Protein AF-A0A958K941-F1 (afdb_monomer)

Solvent-accessible surface area (backbone atoms only — not comparable to full-atom values): 14186 Å² total; per-residue (Å²): 108,70,71,56,53,54,48,51,63,32,59,79,35,72,75,64,37,33,66,67,60,53,42,73,74,41,101,50,57,65,70,57,51,52,54,48,52,54,52,36,38,76,70,52,26,36,45,82,46,64,43,94,91,40,79,88,47,56,28,34,24,64,27,76,61,21,50,57,49,44,49,54,50,47,35,58,48,51,55,49,50,49,62,74,44,65,88,49,52,74,68,55,52,50,50,50,51,56,51,48,25,68,73,70,74,45,91,70,80,59,38,81,67,59,84,84,59,80,66,45,79,42,72,51,80,53,69,67,55,41,52,54,46,49,54,52,40,52,52,43,29,48,76,69,73,42,55,92,70,63,68,97,74,77,70,54,88,91,35,55,29,37,38,33,27,49,90,90,36,84,43,32,38,39,25,30,40,76,56,93,61,30,48,30,46,62,45,79,37,57,47,90,42,56,47,65,68,67,51,48,53,53,53,49,51,54,53,49,57,58,47,42,77,76,49,89,73,88,83,67,51,79,46,75,42,86,83,48,82,82,66,83,74,79,79,78,77,77,81,79,130

pLDDT: mean 71.12, std 18.25, range [25.14, 96.06]

Sequence (241 aa):
LFQAQALHVISEKPDQITFSEIVEVLPYDPSQVSRVLKKLEKKGLILRRTRKNDRRSYFFSLSHRGQSTLLKHQTSAGELIGKALHNCSESEALEFVNLLEKIVGAELHPGEIVLEQSVKIRRMIEEEDRSIARGFFVEQMVRLQKHFSLPEKLFVRTNCCFVLLQSEKIKAVCEIEKDNKILKVKNLATSSGLNDHKLLELFIQHASQQAAEINSISNFEITLDPQSKGFAAPKSVPASN

Mean predicted aligned error: 16.61 Å

Secondary structure (DSSP, 8-state):
-HHHHHHHHHHSSTTTEEHHHHHHHSSS-HHHHHHHHHHHHHTTSEEEEE-SS-TT-EEEEE-HHHHHHHHHHHHHHHHHHHHHTTTS-HHHHHHHHHHHHHHHTS----------S-EEEEE--SHHHHHHHHHHHHHHHHHTT-GGG--SS-S-TTSEEEEEEETTEEEEEEEEEEETTEEEEEEEEE-TT--HHHHHHHHHHHHHHHHHTTS-----EEEE-TTSTT--PPPPPP---

Nearest PDB structures (foldseek):
  1lnw-assembly7_A  TM=8.704E-01  e=1.391E-05  Pseudomonas aeruginosa
  4zzl-assembly1_B  TM=8.617E-01  e=3.653E-05  Pseudomonas aeruginosa
  8xzu-assembly1_A  TM=8.004E-01  e=4.378E-05  Escherichia coli O127:H6 str. E2348/69
  6pco-assembly2_C  TM=8.019E-01  e=7.536E-05  Bordetella bronchiseptica
  4fht-assembly1_A  TM=7.797E-01  e=1.378E-04  Streptomyces coelicolor A3(2)

Structure (mmCIF, N/CA/C/O backbone):
data_AF-A0A958K941-F1
#
_entry.id   AF-A0A958K941-F1
#
loop_
_atom_site.group_PDB
_atom_site.id
_atom_site.type_symbol
_atom_site.label_atom_id
_atom_site.label_alt_id
_atom_site.label_comp_id
_atom_site.label_asym_id
_atom_site.label_entity_id
_atom_site.label_seq_id
_atom_site.pdbx_PDB_ins_code
_atom_site.Cartn_x
_atom_site.Cartn_y
_atom_site.Cartn_z
_atom_site.occupancy
_atom_site.B_iso_or_equiv
_atom_site.auth_seq_id
_atom_site.auth_comp_id
_atom_site.auth_asym_id
_atom_site.auth_atom_id
_atom_site.pdbx_PDB_model_num
ATOM 1 N N . LEU A 1 1 ? -3.072 -15.355 -9.816 1.00 65.56 1 LEU A N 1
ATOM 2 C CA . LEU A 1 1 ? -2.150 -15.336 -8.663 1.00 65.56 1 LEU A CA 1
ATOM 3 C C . LEU A 1 1 ? -0.702 -15.067 -9.084 1.00 65.56 1 LEU A C 1
ATOM 5 O O . LEU A 1 1 ? -0.254 -13.946 -8.908 1.00 65.56 1 LEU A O 1
ATOM 9 N N . PHE A 1 2 ? -0.015 -16.000 -9.753 1.00 81.44 2 PHE A N 1
ATOM 10 C CA . PHE A 1 2 ? 1.422 -15.867 -10.063 1.00 81.44 2 PHE A CA 1
ATOM 11 C C . PHE A 1 2 ? 1.818 -14.616 -10.883 1.00 81.44 2 PHE A C 1
ATOM 13 O O . PHE A 1 2 ? 2.778 -13.932 -10.551 1.00 81.44 2 PHE A O 1
ATOM 20 N N . GLN A 1 3 ? 1.047 -14.239 -11.913 1.00 86.00 3 GLN A N 1
ATOM 21 C CA . GLN A 1 3 ? 1.303 -12.993 -12.663 1.00 86.00 3 GLN A CA 1
ATOM 22 C C . GLN A 1 3 ? 1.199 -11.733 -11.785 1.00 86.00 3 GLN A C 1
ATOM 24 O O . GLN A 1 3 ? 1.963 -10.803 -12.002 1.00 86.00 3 GLN A O 1
ATOM 29 N N . ALA A 1 4 ? 0.285 -11.704 -10.808 1.00 82.62 4 ALA A N 1
ATOM 30 C CA . ALA A 1 4 ? 0.128 -10.564 -9.904 1.00 82.62 4 ALA A CA 1
ATOM 31 C C . ALA A 1 4 ? 1.296 -10.483 -8.909 1.00 82.62 4 ALA A C 1
ATOM 33 O O . ALA A 1 4 ? 1.854 -9.410 -8.728 1.00 82.62 4 ALA A O 1
ATOM 34 N N . GLN A 1 5 ? 1.735 -11.626 -8.367 1.00 82.25 5 GLN A N 1
ATOM 35 C CA . GLN A 1 5 ? 2.926 -11.706 -7.511 1.00 82.25 5 GLN A CA 1
ATOM 36 C C . GLN A 1 5 ? 4.190 -11.247 -8.247 1.00 82.25 5 GLN A C 1
ATOM 38 O O . GLN A 1 5 ? 4.965 -10.469 -7.709 1.00 82.25 5 GLN A O 1
ATOM 43 N N . ALA A 1 6 ? 4.372 -11.663 -9.504 1.00 88.06 6 ALA A N 1
ATOM 44 C CA . ALA A 1 6 ? 5.500 -11.207 -10.311 1.00 88.06 6 ALA A CA 1
ATOM 45 C C . ALA A 1 6 ? 5.455 -9.692 -10.582 1.00 88.06 6 ALA A C 1
ATOM 47 O O . ALA A 1 6 ? 6.496 -9.046 -10.556 1.00 88.06 6 ALA A O 1
ATOM 48 N N . LEU A 1 7 ? 4.272 -9.110 -10.822 1.00 87.19 7 LEU A N 1
ATOM 49 C CA . LEU A 1 7 ? 4.132 -7.657 -10.974 1.00 87.19 7 LEU A CA 1
ATOM 50 C C . LEU A 1 7 ? 4.463 -6.909 -9.674 1.00 87.19 7 LEU A C 1
ATOM 52 O O . LEU A 1 7 ? 5.161 -5.905 -9.743 1.00 87.19 7 LEU A O 1
ATOM 56 N N . HIS A 1 8 ? 4.004 -7.417 -8.527 1.00 83.25 8 HIS A N 1
ATOM 57 C CA . HIS A 1 8 ? 4.279 -6.841 -7.209 1.00 83.25 8 HIS A CA 1
ATOM 58 C C . HIS A 1 8 ? 5.780 -6.886 -6.869 1.00 83.25 8 HIS A C 1
ATOM 60 O O . HIS A 1 8 ? 6.383 -5.865 -6.569 1.00 83.25 8 HIS A O 1
ATOM 66 N N . VAL A 1 9 ? 6.446 -8.030 -7.061 1.00 84.62 9 VAL A N 1
ATOM 67 C CA . VAL A 1 9 ? 7.904 -8.136 -6.849 1.00 84.62 9 VAL A CA 1
ATOM 68 C C . VAL A 1 9 ? 8.687 -7.174 -7.755 1.00 84.62 9 VAL A C 1
ATOM 70 O O . VAL A 1 9 ? 9.692 -6.606 -7.337 1.00 84.62 9 VAL A O 1
ATOM 73 N N . ILE A 1 10 ? 8.225 -6.942 -8.989 1.00 86.38 10 ILE A N 1
ATOM 74 C CA . ILE A 1 10 ? 8.871 -5.984 -9.899 1.00 86.38 10 ILE A CA 1
ATOM 75 C C . ILE A 1 10 ? 8.615 -4.524 -9.484 1.00 86.38 10 ILE A C 1
ATOM 77 O O . ILE A 1 10 ? 9.464 -3.674 -9.757 1.00 86.38 10 ILE A O 1
ATOM 81 N N . SER A 1 11 ? 7.490 -4.203 -8.832 1.00 81.75 11 SER A N 1
ATOM 82 C CA . SER A 1 11 ? 7.238 -2.838 -8.342 1.00 81.75 11 SER A CA 1
ATOM 83 C C . SER A 1 11 ? 8.084 -2.447 -7.136 1.00 81.75 11 SER A C 1
ATOM 85 O O . SER A 1 11 ? 8.377 -1.264 -7.003 1.00 81.75 11 SER A O 1
ATOM 87 N N . GLU A 1 12 ? 8.513 -3.404 -6.309 1.00 75.44 12 GLU A N 1
ATOM 88 C CA . GLU A 1 12 ? 9.317 -3.142 -5.100 1.00 75.44 12 GLU A CA 1
ATOM 89 C C . GLU A 1 12 ? 10.680 -2.493 -5.407 1.00 75.44 12 GLU A C 1
ATOM 91 O O . GLU A 1 12 ? 11.235 -1.760 -4.592 1.00 75.44 12 GLU A O 1
ATOM 96 N N . LYS A 1 13 ? 11.236 -2.740 -6.601 1.00 73.75 13 LYS A N 1
ATOM 97 C CA . LYS A 1 13 ? 12.536 -2.203 -7.040 1.00 73.75 13 LYS A CA 1
ATOM 98 C C . LYS A 1 13 ? 12.449 -1.617 -8.457 1.00 73.75 13 LYS A C 1
ATOM 100 O O . LYS A 1 13 ? 12.902 -2.257 -9.418 1.00 73.75 13 LYS A O 1
ATOM 105 N N . PRO A 1 14 ? 11.899 -0.397 -8.614 1.00 63.66 14 PRO A N 1
ATOM 106 C CA . PRO A 1 14 ? 11.750 0.245 -9.916 1.00 63.66 14 PRO A CA 1
ATOM 107 C C . PRO A 1 14 ? 13.096 0.355 -10.648 1.00 63.66 14 PRO A C 1
ATOM 109 O O . PRO A 1 14 ? 14.071 0.867 -10.104 1.00 63.66 14 PRO A O 1
ATOM 112 N N . ASP A 1 15 ? 13.147 -0.146 -11.885 1.00 62.91 15 ASP A N 1
ATOM 113 C CA . ASP A 1 15 ? 14.303 -0.089 -12.799 1.00 62.91 15 ASP A CA 1
ATOM 114 C C . ASP A 1 15 ? 15.590 -0.791 -12.331 1.00 62.91 15 ASP A C 1
ATOM 116 O O . ASP A 1 15 ? 16.655 -0.588 -12.922 1.00 62.91 15 ASP A O 1
ATOM 120 N N . GLN A 1 16 ? 15.519 -1.648 -11.308 1.00 69.00 16 GLN A N 1
ATOM 121 C CA . GLN A 1 16 ? 16.723 -2.271 -10.748 1.00 69.00 16 GLN A CA 1
ATOM 122 C C . GLN A 1 16 ? 16.655 -3.783 -10.569 1.00 69.00 16 GLN A C 1
ATOM 124 O O . GLN A 1 16 ? 17.720 -4.384 -10.432 1.00 69.00 16 GLN A O 1
ATOM 129 N N . ILE A 1 17 ? 15.473 -4.403 -10.630 1.00 86.12 17 ILE A N 1
ATOM 130 C CA . ILE A 1 17 ? 15.357 -5.829 -10.323 1.00 86.12 17 ILE A CA 1
ATOM 131 C C . ILE A 1 17 ? 15.801 -6.730 -11.481 1.00 86.12 17 ILE A C 1
ATOM 133 O O . ILE A 1 17 ? 15.376 -6.589 -12.634 1.00 86.12 17 ILE A O 1
ATOM 137 N N . THR A 1 18 ? 16.670 -7.677 -11.160 1.00 88.94 18 THR A N 1
ATOM 138 C CA . THR A 1 18 ? 17.208 -8.684 -12.075 1.00 88.94 18 THR A CA 1
ATOM 139 C C . THR A 1 18 ? 16.383 -9.968 -12.056 1.00 88.94 18 THR A C 1
ATOM 141 O O . THR A 1 18 ? 15.575 -10.209 -11.163 1.00 88.94 18 THR A O 1
ATOM 144 N N . PHE A 1 19 ? 16.593 -10.837 -13.049 1.00 89.69 19 PHE A N 1
ATOM 145 C CA . PHE A 1 19 ? 15.946 -12.153 -13.075 1.00 89.69 19 PHE A CA 1
ATOM 146 C C . PHE A 1 19 ? 16.269 -12.997 -11.833 1.00 89.69 19 PHE A C 1
ATOM 148 O O . PHE A 1 19 ? 15.367 -13.619 -11.282 1.00 89.69 19 PHE A O 1
ATOM 155 N N . SER A 1 20 ? 17.534 -13.012 -11.398 1.00 87.25 20 SER A N 1
ATOM 156 C CA . SER A 1 20 ? 17.976 -13.758 -10.214 1.00 87.25 20 SER A CA 1
ATOM 157 C C . SER A 1 20 ? 17.270 -13.276 -8.952 1.00 87.25 20 SER A C 1
ATOM 159 O O . SER A 1 20 ? 16.722 -14.096 -8.228 1.00 87.25 20 SER A O 1
ATOM 161 N N . GLU A 1 21 ? 17.170 -11.961 -8.752 1.00 87.25 21 GLU A N 1
ATOM 162 C CA . GLU A 1 21 ? 16.451 -11.398 -7.603 1.00 87.25 21 GLU A CA 1
ATOM 163 C C . GLU A 1 21 ? 14.954 -11.740 -7.633 1.00 87.25 21 GLU A C 1
ATOM 165 O O . GLU A 1 21 ? 14.363 -12.025 -6.597 1.00 87.25 21 GLU A O 1
ATOM 170 N N . ILE A 1 22 ? 14.324 -11.755 -8.815 1.00 88.75 22 ILE A N 1
ATOM 171 C CA . ILE A 1 22 ? 12.917 -12.169 -8.936 1.00 88.75 22 ILE A CA 1
ATOM 172 C C . ILE A 1 22 ? 12.751 -13.642 -8.529 1.00 88.75 22 ILE A C 1
ATOM 174 O O . ILE A 1 22 ? 11.784 -13.978 -7.850 1.00 88.75 22 ILE A O 1
ATOM 178 N N . VAL A 1 23 ? 13.667 -14.519 -8.952 1.00 89.12 23 VAL A N 1
ATOM 179 C CA . VAL A 1 23 ? 13.641 -15.956 -8.626 1.00 89.12 23 VAL A CA 1
ATOM 180 C C . VAL A 1 23 ? 13.876 -16.209 -7.138 1.00 89.12 23 VAL A C 1
ATOM 182 O O . VAL A 1 23 ? 13.268 -17.118 -6.592 1.00 89.12 23 VAL A O 1
ATOM 185 N N . GLU A 1 24 ? 14.724 -15.420 -6.480 1.00 85.69 24 GLU A N 1
ATOM 186 C CA . GLU A 1 24 ? 14.993 -15.557 -5.041 1.00 85.69 24 GLU A CA 1
ATOM 187 C C . GLU A 1 24 ? 13.772 -15.226 -4.176 1.00 85.69 24 GLU A C 1
ATOM 189 O O . GLU A 1 24 ? 13.559 -15.851 -3.141 1.00 85.69 24 GLU A O 1
ATOM 194 N N . VAL A 1 25 ? 12.964 -14.250 -4.598 1.00 81.06 25 VAL A N 1
ATOM 195 C CA . VAL A 1 25 ? 11.793 -13.787 -3.834 1.00 81.06 25 VAL A CA 1
ATOM 196 C C . VAL A 1 25 ? 10.554 -14.631 -4.125 1.00 81.06 25 VAL A C 1
ATOM 198 O O . VAL A 1 25 ? 9.703 -14.841 -3.261 1.00 81.06 25 VAL A O 1
ATOM 201 N N . LEU A 1 26 ? 10.409 -15.089 -5.365 1.00 82.19 26 LEU A N 1
ATOM 202 C CA . LEU A 1 26 ? 9.235 -15.831 -5.789 1.00 82.19 26 LEU A CA 1
ATOM 203 C C . LEU A 1 26 ? 9.383 -17.324 -5.447 1.00 82.19 26 LEU A C 1
ATOM 205 O O . LEU A 1 26 ? 10.388 -17.929 -5.802 1.00 82.19 26 LEU A O 1
ATOM 209 N N . PRO A 1 27 ? 8.360 -17.979 -4.866 1.00 78.50 27 PRO A N 1
ATOM 210 C CA . PRO A 1 27 ? 8.422 -19.394 -4.480 1.00 78.50 27 PRO A CA 1
ATOM 211 C C . PRO A 1 27 ? 8.273 -20.353 -5.683 1.00 78.50 27 PRO A C 1
ATOM 213 O O . PRO A 1 27 ? 7.660 -21.413 -5.576 1.00 78.50 27 PRO A O 1
ATOM 216 N N . TYR A 1 28 ? 8.776 -19.970 -6.858 1.00 85.06 28 TYR A N 1
ATOM 217 C CA . TYR A 1 28 ? 8.619 -20.700 -8.115 1.00 85.06 28 TYR A CA 1
ATOM 218 C C . TYR A 1 28 ? 9.978 -20.954 -8.762 1.00 85.06 28 TYR A C 1
ATOM 220 O O . TYR A 1 28 ? 10.889 -20.136 -8.670 1.00 85.06 28 TYR A O 1
ATOM 228 N N . ASP A 1 29 ? 10.104 -22.067 -9.485 1.00 89.88 29 ASP A N 1
ATOM 229 C CA . ASP A 1 29 ? 11.356 -22.399 -10.156 1.00 89.88 29 ASP A CA 1
ATOM 230 C C . ASP A 1 29 ? 11.709 -21.393 -11.280 1.00 89.88 29 ASP A C 1
ATOM 232 O O . ASP A 1 29 ? 10.820 -20.765 -11.879 1.00 89.88 29 ASP A O 1
ATOM 236 N N . PRO A 1 30 ? 13.002 -21.263 -11.640 1.00 90.62 30 PRO A N 1
ATOM 237 C CA . PRO A 1 30 ? 13.451 -20.302 -12.647 1.00 90.62 30 PRO A CA 1
ATOM 238 C C . PRO A 1 30 ? 12.736 -20.439 -14.000 1.00 90.62 30 PRO A C 1
ATOM 240 O O . PRO A 1 30 ? 12.498 -19.447 -14.697 1.00 90.62 30 PRO A O 1
ATOM 243 N N . SER A 1 31 ? 12.361 -21.658 -14.399 1.00 92.56 31 SER A N 1
ATOM 244 C CA . SER A 1 31 ? 11.700 -21.884 -15.685 1.00 92.56 31 SER A CA 1
ATOM 245 C C . SER A 1 31 ? 10.287 -21.292 -15.696 1.00 92.56 31 SER A C 1
ATOM 247 O O . SER A 1 31 ? 9.878 -20.671 -16.685 1.00 92.56 31 SER A O 1
ATOM 249 N N . GLN A 1 32 ? 9.564 -21.411 -14.580 1.00 91.00 32 GLN A N 1
ATOM 250 C CA . GLN A 1 32 ? 8.233 -20.842 -14.388 1.00 91.00 32 GLN A CA 1
ATOM 251 C C . GLN A 1 32 ? 8.285 -19.315 -14.348 1.00 91.00 32 GLN A C 1
ATOM 253 O O . GLN A 1 32 ? 7.520 -18.659 -15.064 1.00 91.00 32 GLN A O 1
ATOM 258 N N . VAL A 1 33 ? 9.239 -18.748 -13.602 1.00 92.50 33 VAL A N 1
ATOM 259 C CA . VAL A 1 33 ? 9.470 -17.296 -13.558 1.00 92.50 33 VAL A CA 1
ATOM 260 C C . VAL A 1 33 ? 9.759 -16.764 -14.963 1.00 92.50 33 VAL A C 1
ATOM 262 O O . VAL A 1 33 ? 9.101 -15.828 -15.419 1.00 92.50 33 VAL A O 1
ATOM 265 N N . SER A 1 34 ? 10.650 -17.414 -15.720 1.00 93.44 34 SER A N 1
ATOM 266 C CA . SER A 1 34 ? 10.976 -17.012 -17.097 1.00 93.44 34 SER A CA 1
ATOM 267 C C . SER A 1 34 ? 9.750 -17.000 -18.019 1.00 93.44 34 SER A C 1
ATOM 269 O O . SER A 1 34 ? 9.536 -16.043 -18.771 1.00 93.44 34 SER A O 1
ATOM 271 N N . ARG A 1 35 ? 8.897 -18.033 -17.949 1.00 93.56 35 ARG A N 1
ATOM 272 C CA . ARG A 1 35 ? 7.651 -18.101 -18.734 1.00 93.56 35 ARG A CA 1
ATOM 273 C C . ARG A 1 35 ? 6.688 -16.972 -18.372 1.00 93.56 35 ARG A C 1
ATOM 275 O O . ARG A 1 35 ? 6.075 -16.389 -19.270 1.00 93.56 35 ARG A O 1
ATOM 282 N N . VAL A 1 36 ? 6.554 -16.653 -17.084 1.00 93.94 36 VAL A N 1
ATOM 283 C CA . VAL A 1 36 ? 5.686 -15.561 -16.629 1.00 93.94 36 VAL A CA 1
ATOM 284 C C . VAL A 1 36 ? 6.205 -14.211 -17.091 1.00 93.94 36 VAL A C 1
ATOM 286 O O . VAL A 1 36 ? 5.427 -13.458 -17.675 1.00 93.94 36 VAL A O 1
ATOM 289 N N . LEU A 1 37 ? 7.497 -13.929 -16.927 1.00 94.19 37 LEU A N 1
ATOM 290 C CA . LEU A 1 37 ? 8.085 -12.667 -17.376 1.00 94.19 37 LEU A CA 1
ATOM 291 C C . LEU A 1 37 ? 7.908 -12.474 -18.886 1.00 94.19 37 LEU A C 1
ATOM 293 O O . LEU A 1 37 ? 7.415 -11.432 -19.308 1.00 94.19 37 LEU A O 1
ATOM 297 N N . LYS A 1 38 ? 8.158 -13.509 -19.700 1.00 94.44 38 LYS A N 1
ATOM 298 C CA . LYS A 1 38 ? 7.887 -13.461 -21.151 1.00 94.44 38 LYS A CA 1
ATOM 299 C C . LYS A 1 38 ? 6.421 -13.154 -21.464 1.00 94.44 38 LYS A C 1
ATOM 301 O O . LYS A 1 38 ? 6.122 -12.401 -22.390 1.00 94.44 38 LYS A O 1
ATOM 306 N N . LYS A 1 39 ? 5.481 -13.730 -20.709 1.00 94.81 39 LYS A N 1
ATOM 307 C CA . LYS A 1 39 ? 4.044 -13.481 -20.893 1.00 94.81 39 LYS A CA 1
ATOM 308 C C . LYS A 1 39 ? 3.660 -12.052 -20.504 1.00 94.81 39 LYS A C 1
ATOM 310 O O . LYS A 1 39 ? 2.834 -11.452 -21.188 1.00 94.81 39 LYS A O 1
ATOM 315 N N . LEU A 1 40 ? 4.238 -11.515 -19.432 1.00 94.81 40 LEU A N 1
ATOM 316 C CA . LEU A 1 40 ? 4.026 -10.135 -18.997 1.00 94.81 40 LEU A CA 1
ATOM 317 C C . LEU A 1 40 ? 4.630 -9.130 -19.991 1.00 94.81 40 LEU A C 1
ATOM 319 O O . LEU A 1 40 ? 3.972 -8.146 -20.325 1.00 94.81 40 LEU A O 1
ATOM 323 N N . GLU A 1 41 ? 5.822 -9.415 -20.523 1.00 95.00 41 GLU A N 1
ATOM 324 C CA . GLU A 1 41 ? 6.494 -8.617 -21.561 1.00 95.00 41 GLU A CA 1
ATOM 325 C C . GLU A 1 41 ? 5.651 -8.607 -22.845 1.00 95.00 41 GLU A C 1
ATOM 327 O O . GLU A 1 41 ? 5.308 -7.542 -23.353 1.00 95.00 41 GLU A O 1
ATOM 332 N N . LYS A 1 42 ? 5.175 -9.778 -23.301 1.00 96.06 42 LYS A N 1
ATOM 333 C CA . LYS A 1 42 ? 4.274 -9.898 -24.465 1.00 96.06 42 LYS A CA 1
ATOM 334 C C . LYS A 1 42 ? 2.960 -9.127 -24.293 1.00 96.06 42 LYS A C 1
ATOM 336 O O . LYS A 1 42 ? 2.392 -8.650 -25.270 1.00 96.06 42 LYS A O 1
ATOM 341 N N . LYS A 1 43 ? 2.454 -9.009 -23.062 1.00 94.62 43 LYS A N 1
ATOM 342 C CA . LYS A 1 43 ? 1.253 -8.218 -22.741 1.00 94.62 43 LYS A CA 1
ATOM 343 C C . LYS A 1 43 ? 1.533 -6.713 -22.612 1.00 94.62 43 LYS A C 1
ATOM 345 O O . LYS A 1 43 ? 0.594 -5.947 -22.389 1.00 94.62 43 LYS A O 1
ATOM 350 N N . GLY A 1 44 ? 2.793 -6.289 -22.719 1.00 94.75 44 GLY A N 1
ATOM 351 C CA . GLY A 1 44 ? 3.213 -4.906 -22.516 1.00 94.75 44 GLY A CA 1
ATOM 352 C C . GLY A 1 44 ? 3.059 -4.437 -21.069 1.00 94.75 44 GLY A C 1
ATOM 353 O O . GLY A 1 44 ? 2.847 -3.249 -20.844 1.00 94.75 44 GLY A O 1
ATOM 354 N N . LEU A 1 45 ? 3.095 -5.352 -20.094 1.00 90.62 45 LEU A N 1
ATOM 355 C CA . LEU A 1 45 ? 2.965 -5.034 -18.664 1.00 90.62 45 LEU A CA 1
ATOM 356 C C . LEU A 1 45 ? 4.318 -4.780 -17.999 1.00 90.62 45 LEU A C 1
ATOM 358 O O . LEU A 1 45 ? 4.393 -4.036 -17.030 1.00 90.62 45 LEU A O 1
ATOM 362 N N . ILE A 1 46 ? 5.387 -5.364 -18.532 1.00 93.31 46 ILE A N 1
ATOM 363 C CA . ILE A 1 46 ? 6.750 -5.127 -18.059 1.00 93.31 46 ILE A CA 1
ATOM 364 C C . ILE A 1 46 ? 7.647 -4.740 -19.227 1.00 93.31 46 ILE A C 1
ATOM 366 O O . ILE A 1 46 ? 7.386 -5.104 -20.375 1.00 93.31 46 ILE A O 1
ATOM 370 N N . LEU A 1 47 ? 8.708 -4.013 -18.912 1.00 90.56 47 LEU A N 1
ATOM 371 C CA . LEU A 1 47 ? 9.782 -3.641 -19.812 1.00 90.56 47 LEU A CA 1
ATOM 372 C C . LEU A 1 47 ? 11.039 -4.391 -19.388 1.00 90.56 47 LEU A C 1
ATOM 374 O O . LEU A 1 47 ? 11.372 -4.424 -18.206 1.00 90.56 47 LEU A O 1
ATOM 378 N N . ARG A 1 48 ? 11.748 -4.967 -20.357 1.00 90.38 48 ARG A N 1
ATOM 379 C CA . ARG A 1 48 ? 13.071 -5.558 -20.156 1.00 90.38 48 ARG A CA 1
ATOM 380 C C . ARG A 1 48 ? 14.117 -4.630 -20.755 1.00 90.38 48 ARG A C 1
ATOM 382 O O . ARG A 1 48 ? 14.016 -4.258 -21.923 1.00 90.38 48 ARG A O 1
ATOM 389 N N . ARG A 1 49 ? 15.116 -4.248 -19.962 1.00 85.44 49 ARG A N 1
ATOM 390 C CA . ARG A 1 49 ? 16.179 -3.318 -20.364 1.00 85.44 49 ARG A CA 1
ATOM 391 C C . ARG A 1 49 ? 17.553 -3.895 -20.030 1.00 85.44 49 ARG A C 1
ATOM 393 O O . ARG A 1 49 ? 17.691 -4.734 -19.145 1.00 85.44 49 ARG A O 1
ATOM 400 N N . THR A 1 50 ? 18.572 -3.448 -20.755 1.00 81.31 50 THR A N 1
ATOM 401 C CA . THR A 1 50 ? 19.986 -3.781 -20.512 1.00 81.31 50 THR A CA 1
ATOM 402 C C . THR A 1 50 ? 20.683 -2.610 -19.832 1.00 81.31 50 THR A C 1
ATOM 404 O O . THR A 1 50 ? 20.445 -1.460 -20.215 1.00 81.31 50 THR A O 1
ATOM 407 N N . ARG A 1 51 ? 21.575 -2.857 -18.865 1.00 69.88 51 ARG A N 1
ATOM 408 C CA . ARG A 1 51 ? 22.388 -1.772 -18.288 1.00 69.88 51 ARG A CA 1
ATOM 409 C C . ARG A 1 51 ? 23.436 -1.299 -19.301 1.00 69.88 51 ARG A C 1
ATOM 411 O O . ARG A 1 51 ? 24.025 -2.104 -20.017 1.00 69.88 51 ARG A O 1
ATOM 418 N N . LYS A 1 52 ? 23.713 0.012 -19.331 1.00 64.44 52 LYS A N 1
ATOM 419 C CA . LYS A 1 52 ? 24.776 0.592 -20.179 1.00 64.44 52 LYS A CA 1
ATOM 420 C C . LYS A 1 52 ? 26.166 0.015 -19.860 1.00 64.44 52 LYS A C 1
ATOM 422 O O . LYS A 1 52 ? 26.939 -0.191 -20.789 1.00 64.44 52 LYS A O 1
ATOM 427 N N . ASN A 1 53 ? 26.435 -0.293 -18.587 1.00 63.44 53 ASN A N 1
ATOM 428 C CA . ASN A 1 53 ? 27.735 -0.791 -18.109 1.00 63.44 53 ASN A CA 1
ATOM 429 C C . ASN A 1 53 ? 27.819 -2.318 -17.970 1.00 63.44 53 ASN A C 1
ATOM 431 O O . ASN A 1 53 ? 28.907 -2.845 -17.780 1.00 63.44 53 ASN A O 1
ATOM 435 N N . ASP A 1 54 ? 26.698 -3.030 -18.090 1.00 65.81 54 ASP A N 1
ATOM 436 C CA . ASP A 1 54 ? 26.687 -4.490 -18.091 1.00 65.81 54 ASP A CA 1
ATOM 437 C C . ASP A 1 54 ? 25.587 -4.998 -19.028 1.00 65.81 54 ASP A C 1
ATOM 439 O O . ASP A 1 54 ? 24.413 -5.111 -18.669 1.00 65.81 54 ASP A O 1
ATOM 443 N N . ARG A 1 55 ? 25.985 -5.290 -20.271 1.00 57.03 55 ARG A N 1
ATOM 444 C CA . ARG A 1 55 ? 25.092 -5.804 -21.320 1.00 57.03 55 ARG A CA 1
ATOM 445 C C . ARG A 1 55 ? 24.648 -7.247 -21.067 1.00 57.03 55 ARG A C 1
ATOM 447 O O . ARG A 1 55 ? 23.778 -7.729 -21.789 1.00 57.03 55 ARG A O 1
ATOM 454 N N . ARG A 1 56 ? 25.257 -7.946 -20.100 1.00 57.22 56 ARG A N 1
ATOM 455 C CA . ARG A 1 56 ? 24.929 -9.341 -19.770 1.00 57.22 56 ARG A CA 1
ATOM 456 C C . ARG A 1 56 ? 23.782 -9.440 -18.766 1.00 57.22 56 ARG A C 1
ATOM 458 O O . ARG A 1 56 ? 23.138 -10.484 -18.701 1.00 57.22 56 ARG A O 1
ATOM 465 N N . SER A 1 57 ? 23.477 -8.348 -18.066 1.00 67.12 57 SER A N 1
ATOM 466 C CA . SER A 1 57 ? 22.425 -8.293 -17.055 1.00 67.12 57 SER A CA 1
ATOM 467 C C . SER A 1 57 ? 21.192 -7.547 -17.571 1.00 67.12 57 SER A C 1
ATOM 469 O O . SER A 1 57 ? 21.231 -6.351 -17.880 1.00 67.12 57 SER A O 1
ATOM 471 N N . TYR A 1 58 ? 20.073 -8.269 -17.655 1.00 80.00 58 TYR A N 1
ATOM 472 C CA . TYR A 1 58 ? 18.757 -7.690 -17.911 1.00 80.00 58 TYR A CA 1
ATOM 473 C C . TYR A 1 58 ? 18.101 -7.285 -16.594 1.00 80.00 58 TYR A C 1
ATOM 475 O O . TYR A 1 58 ? 18.142 -8.041 -15.622 1.00 80.00 58 TYR A O 1
ATOM 483 N N . PHE A 1 59 ? 17.441 -6.132 -16.594 1.00 87.19 59 PHE A N 1
ATOM 484 C CA . PHE A 1 59 ? 16.559 -5.715 -15.513 1.00 87.19 59 PHE A CA 1
ATOM 485 C C . PHE A 1 59 ? 15.142 -5.497 -16.029 1.00 87.19 59 PHE A C 1
ATOM 487 O O . PHE A 1 59 ? 14.921 -5.248 -17.223 1.00 87.19 59 PHE A O 1
ATOM 494 N N . PHE A 1 60 ? 14.190 -5.621 -15.114 1.00 88.88 60 PHE A N 1
ATOM 495 C CA . PHE A 1 60 ? 12.771 -5.516 -15.398 1.00 88.88 60 PHE A CA 1
ATOM 496 C C . PHE A 1 60 ? 12.177 -4.312 -14.674 1.00 88.88 60 PHE A C 1
ATOM 498 O O . PHE A 1 60 ? 12.551 -3.999 -13.548 1.00 88.88 60 PHE A O 1
ATOM 505 N N . SER A 1 61 ? 11.231 -3.642 -15.319 1.00 87.19 61 SER A N 1
ATOM 506 C CA . SER A 1 61 ? 10.393 -2.633 -14.675 1.00 87.19 61 SER A CA 1
ATOM 507 C C . SER A 1 61 ? 8.963 -2.715 -15.177 1.00 87.19 61 SER A C 1
ATOM 509 O O . SER A 1 61 ? 8.689 -3.287 -16.236 1.00 87.19 61 SER A O 1
ATOM 511 N N . LEU A 1 62 ? 8.018 -2.183 -14.404 1.00 84.62 62 LEU A N 1
ATOM 512 C CA . LEU A 1 62 ? 6.634 -2.100 -14.850 1.00 84.62 62 LEU A CA 1
ATOM 513 C C . LEU A 1 62 ? 6.498 -1.049 -15.954 1.00 84.62 62 LEU A C 1
ATOM 515 O O . LEU A 1 62 ? 7.061 0.041 -15.874 1.00 84.62 62 LEU A O 1
ATOM 519 N N . SER A 1 63 ? 5.697 -1.352 -16.972 1.00 85.31 63 SER A N 1
ATOM 520 C CA . SER A 1 63 ? 5.179 -0.307 -17.853 1.00 85.31 63 SER A CA 1
ATOM 521 C C . SER A 1 63 ? 4.069 0.472 -17.137 1.00 85.31 63 SER A C 1
ATOM 523 O O . SER A 1 63 ? 3.540 0.018 -16.120 1.00 85.31 63 SER A O 1
ATOM 525 N N . HIS A 1 64 ? 3.621 1.592 -17.709 1.00 77.00 64 HIS A N 1
ATOM 526 C CA . HIS A 1 64 ? 2.438 2.296 -17.200 1.00 77.00 64 HIS A CA 1
ATOM 527 C C . HIS A 1 64 ? 1.208 1.370 -17.119 1.00 77.00 64 HIS A C 1
ATOM 529 O O . HIS A 1 64 ? 0.510 1.319 -16.111 1.00 77.00 64 HIS A O 1
ATOM 535 N N . ARG A 1 65 ? 1.005 0.528 -18.144 1.00 78.81 65 ARG A N 1
ATOM 536 C CA . ARG A 1 65 ? -0.058 -0.488 -18.152 1.00 78.81 65 ARG A CA 1
ATOM 537 C C . ARG A 1 65 ? 0.159 -1.557 -17.076 1.00 78.81 65 ARG A C 1
ATOM 539 O O . ARG A 1 65 ? -0.815 -2.042 -16.499 1.00 78.81 65 ARG A O 1
ATOM 546 N N . GLY A 1 66 ? 1.411 -1.931 -16.816 1.00 81.88 66 GLY A N 1
ATOM 547 C CA . GLY A 1 66 ? 1.801 -2.820 -15.723 1.00 81.88 66 GLY A CA 1
ATOM 548 C C . GLY A 1 66 ? 1.402 -2.273 -14.363 1.00 81.88 66 GLY A C 1
ATOM 549 O O . GLY A 1 66 ? 0.730 -2.974 -13.614 1.00 81.88 66 GLY A O 1
ATOM 550 N N . GLN A 1 67 ? 1.729 -1.007 -14.099 1.00 78.88 67 GLN A N 1
ATOM 551 C CA . GLN A 1 67 ? 1.360 -0.300 -12.870 1.00 78.88 67 GLN A CA 1
ATOM 552 C C . GLN A 1 67 ? -0.161 -0.263 -12.685 1.00 78.88 67 GLN A C 1
ATOM 554 O O . GLN A 1 67 ? -0.664 -0.682 -11.648 1.00 78.88 67 GLN A O 1
ATOM 559 N N . SER A 1 68 ? -0.922 0.137 -13.711 1.00 72.12 68 SER A N 1
ATOM 560 C CA . SER A 1 68 ? -2.391 0.139 -13.627 1.00 72.12 68 SER A CA 1
ATOM 561 C C . SER A 1 68 ? -2.981 -1.260 -13.420 1.00 72.12 68 SER A C 1
ATOM 563 O O . SER A 1 68 ? -4.011 -1.410 -12.771 1.00 72.12 68 SER A O 1
ATOM 565 N N . THR A 1 69 ? -2.360 -2.296 -13.992 1.00 78.50 69 THR A N 1
ATOM 566 C CA . THR A 1 69 ? -2.816 -3.687 -13.833 1.00 78.50 69 THR A CA 1
ATOM 567 C C . THR A 1 69 ? -2.522 -4.212 -12.432 1.00 78.50 69 THR A C 1
ATOM 569 O O . THR A 1 69 ? -3.360 -4.906 -11.863 1.00 78.50 69 THR A O 1
ATOM 572 N N . LEU A 1 70 ? -1.361 -3.867 -11.872 1.00 80.94 70 LEU A N 1
ATOM 573 C CA . LEU A 1 70 ? -1.007 -4.188 -10.495 1.00 80.94 70 LEU A CA 1
ATOM 574 C C . LEU A 1 70 ? -2.004 -3.552 -9.519 1.00 80.94 70 LEU A C 1
ATOM 576 O O . LEU A 1 70 ? -2.591 -4.276 -8.722 1.00 80.94 70 LEU A O 1
ATOM 580 N N . LEU A 1 71 ? -2.289 -2.256 -9.677 1.00 70.62 71 LEU A N 1
ATOM 581 C CA . LEU A 1 71 ? -3.278 -1.547 -8.857 1.00 70.62 71 LEU A CA 1
ATOM 582 C C . LEU A 1 71 ? -4.645 -2.242 -8.879 1.00 70.62 71 LEU A C 1
ATOM 584 O O . LEU A 1 71 ? -5.214 -2.510 -7.830 1.00 70.62 71 LEU A O 1
ATOM 588 N N . LYS A 1 72 ? -5.140 -2.637 -10.060 1.00 72.94 72 LYS A N 1
ATOM 589 C CA . LYS A 1 72 ? -6.405 -3.389 -10.178 1.00 72.94 72 LYS A CA 1
ATOM 590 C C . LYS A 1 72 ? -6.375 -4.749 -9.481 1.00 72.94 72 LYS A C 1
ATOM 592 O O . LYS A 1 72 ? -7.407 -5.224 -9.020 1.00 72.94 72 LYS A O 1
ATOM 597 N N . HIS A 1 73 ? -5.225 -5.420 -9.455 1.00 75.69 73 HIS A N 1
ATOM 598 C CA . HIS A 1 73 ? -5.092 -6.695 -8.754 1.00 75.69 73 HIS A CA 1
ATOM 599 C C . HIS A 1 73 ? -5.091 -6.516 -7.236 1.00 75.69 73 HIS A C 1
ATOM 601 O O . HIS A 1 73 ? -5.737 -7.305 -6.550 1.00 75.69 73 HIS A O 1
ATOM 607 N N . GLN A 1 74 ? -4.406 -5.488 -6.739 1.00 70.19 74 GLN A N 1
ATOM 608 C CA . GLN A 1 74 ? -4.370 -5.124 -5.321 1.00 70.19 74 GLN A CA 1
ATOM 609 C C . GLN A 1 74 ? -5.773 -4.733 -4.831 1.00 70.19 74 GLN A C 1
ATOM 611 O O . GLN A 1 74 ? -6.260 -5.311 -3.869 1.00 70.19 74 GLN A O 1
ATOM 616 N N . THR A 1 75 ? -6.457 -3.894 -5.613 1.00 65.31 75 THR A N 1
ATOM 617 C CA . THR A 1 75 ? -7.877 -3.948 -5.952 1.00 65.31 75 THR A CA 1
ATOM 618 C C . THR A 1 75 ? -8.704 -5.081 -5.417 1.00 65.31 75 THR A C 1
ATOM 620 O O . THR A 1 75 ? -9.149 -5.167 -4.271 1.00 65.31 75 THR A O 1
ATOM 623 N N . SER A 1 76 ? -8.946 -5.970 -6.362 1.00 67.75 76 SER A N 1
ATOM 624 C CA . SER A 1 76 ? -9.827 -7.097 -6.178 1.00 67.75 76 SER A CA 1
ATOM 625 C C . SER A 1 76 ? -9.369 -7.995 -5.027 1.00 67.75 76 SER A C 1
ATOM 627 O O . SER A 1 76 ? -10.204 -8.655 -4.419 1.00 67.75 76 SER A O 1
ATOM 629 N N . ALA A 1 77 ? -8.069 -8.027 -4.705 1.00 67.38 77 ALA A N 1
ATOM 630 C CA . ALA A 1 77 ? -7.565 -8.733 -3.532 1.00 67.38 77 ALA A CA 1
ATOM 631 C C . ALA A 1 77 ? -8.042 -8.084 -2.222 1.00 67.38 77 ALA A C 1
ATOM 633 O O . ALA A 1 77 ? -8.570 -8.788 -1.363 1.00 67.38 77 ALA A O 1
ATOM 634 N N . GLY A 1 78 ? -7.926 -6.761 -2.092 1.00 64.12 78 GLY A N 1
ATOM 635 C CA . GLY A 1 78 ? -8.415 -6.003 -0.942 1.00 64.12 78 GLY A CA 1
ATOM 636 C C . GLY A 1 78 ? -9.927 -6.130 -0.762 1.00 64.12 78 GLY A C 1
ATOM 637 O O . GLY A 1 78 ? -10.389 -6.397 0.345 1.00 64.12 78 GLY A O 1
ATOM 638 N N . GLU A 1 79 ? -10.703 -6.044 -1.845 1.00 67.19 79 GLU A N 1
AT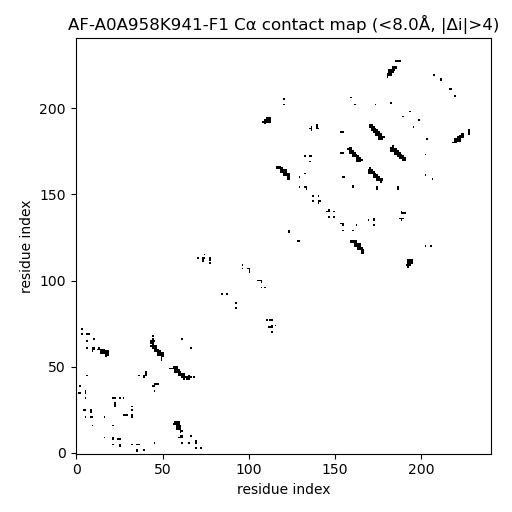OM 639 C CA . GLU A 1 79 ? -12.156 -6.261 -1.795 1.00 67.19 79 GLU A CA 1
ATOM 640 C C . GLU A 1 79 ? -12.524 -7.685 -1.359 1.00 67.19 79 GLU A C 1
ATOM 642 O O . GLU A 1 79 ? -13.467 -7.885 -0.591 1.00 67.19 79 GLU A O 1
ATOM 647 N N . LEU A 1 80 ? -11.796 -8.693 -1.851 1.00 70.19 80 LEU A N 1
ATOM 648 C CA . LEU A 1 80 ? -12.031 -10.094 -1.508 1.00 70.19 80 LEU A CA 1
ATOM 649 C C . LEU A 1 80 ? -11.715 -10.360 -0.036 1.00 70.19 80 LEU A C 1
ATOM 651 O O . LEU A 1 80 ? -12.513 -11.001 0.645 1.00 70.19 80 LEU A O 1
ATOM 655 N N . ILE A 1 81 ? -10.595 -9.832 0.462 1.00 72.06 81 ILE A N 1
ATOM 656 C CA . ILE A 1 81 ? -10.222 -9.914 1.878 1.00 72.06 81 ILE A CA 1
ATOM 657 C C . ILE A 1 81 ? -11.252 -9.170 2.735 1.00 72.06 81 ILE A C 1
ATOM 659 O O . ILE A 1 81 ? -11.730 -9.720 3.721 1.00 72.06 81 ILE A O 1
ATOM 663 N N . GLY A 1 82 ? -11.666 -7.967 2.327 1.00 69.00 82 GLY A N 1
ATOM 664 C CA . GLY A 1 82 ? -12.698 -7.195 3.021 1.00 69.00 82 GLY A CA 1
ATOM 665 C C . GLY A 1 82 ? -14.030 -7.942 3.114 1.00 69.00 82 GLY A C 1
ATOM 666 O O . GLY A 1 82 ? -14.654 -7.959 4.170 1.00 69.00 82 GLY A O 1
ATOM 667 N N . LYS A 1 83 ? -14.442 -8.637 2.046 1.00 73.69 83 LYS A N 1
ATOM 668 C CA . LYS A 1 83 ? -15.616 -9.525 2.070 1.00 73.69 83 LYS A CA 1
ATOM 669 C C . LYS A 1 83 ? -15.409 -10.737 2.974 1.00 73.69 83 LYS A C 1
ATOM 671 O O . LYS A 1 83 ? -16.332 -11.114 3.688 1.00 73.69 83 LYS A O 1
ATOM 676 N N . ALA A 1 84 ? -14.230 -11.352 2.961 1.00 76.69 84 ALA A N 1
ATOM 677 C CA . ALA A 1 84 ? -13.935 -12.506 3.808 1.00 76.69 84 ALA A CA 1
ATOM 678 C C . ALA A 1 84 ? -13.955 -12.146 5.304 1.00 76.69 84 ALA A C 1
ATOM 680 O O . ALA A 1 84 ? -14.426 -12.937 6.115 1.00 76.69 84 ALA A O 1
ATOM 681 N N . LEU A 1 85 ? -13.506 -10.938 5.648 1.00 81.12 85 LEU A N 1
ATOM 682 C CA . LEU A 1 85 ? -13.396 -10.447 7.023 1.00 81.12 85 LEU A CA 1
ATOM 683 C C . LEU A 1 85 ? -14.563 -9.543 7.452 1.00 81.12 85 LEU A C 1
ATOM 685 O O . LEU A 1 85 ? -14.493 -8.942 8.515 1.00 81.12 85 LEU A O 1
ATOM 689 N N . HIS A 1 86 ? -15.641 -9.430 6.665 1.00 83.62 86 HIS A N 1
ATOM 690 C CA . HIS A 1 86 ? -16.716 -8.458 6.937 1.00 83.62 86 HIS A CA 1
ATOM 691 C C . HIS A 1 86 ? -17.426 -8.655 8.287 1.00 83.62 86 HIS A C 1
ATOM 693 O O . HIS A 1 86 ? -17.971 -7.698 8.828 1.00 83.62 86 HIS A O 1
ATOM 699 N N . ASN A 1 87 ? -17.428 -9.883 8.813 1.00 86.12 87 ASN A N 1
ATOM 700 C CA . ASN A 1 87 ? -18.008 -10.221 10.116 1.00 86.12 87 ASN A CA 1
ATOM 701 C C . ASN A 1 87 ? -16.989 -10.180 11.259 1.00 86.12 87 ASN A C 1
ATOM 703 O O . ASN A 1 87 ? -17.365 -10.409 12.404 1.00 86.12 87 ASN A O 1
ATOM 707 N N . CYS A 1 88 ? -15.717 -9.922 10.960 1.00 80.00 88 CYS A N 1
ATOM 708 C CA . CYS A 1 88 ? -14.682 -9.777 11.968 1.00 80.00 88 CYS A CA 1
ATOM 709 C C . CYS A 1 88 ? -14.657 -8.330 12.464 1.00 80.00 88 CYS A C 1
ATOM 711 O O . CYS A 1 88 ? -14.626 -7.378 11.682 1.00 80.00 88 CYS A O 1
ATOM 713 N N . SER A 1 89 ? -14.612 -8.161 13.777 1.00 77.94 89 SER A N 1
ATOM 714 C CA . SER A 1 89 ? -14.212 -6.907 14.402 1.00 77.94 89 SER A CA 1
ATOM 715 C C . SER A 1 89 ? -12.753 -6.571 14.068 1.00 77.94 89 SER A C 1
ATOM 717 O O . SER A 1 89 ? -11.955 -7.436 13.696 1.00 77.94 89 SER A O 1
ATOM 719 N N . GLU A 1 90 ? -12.363 -5.306 14.248 1.00 64.31 90 GLU A N 1
ATOM 720 C CA . GLU A 1 90 ? -10.967 -4.892 14.046 1.00 64.31 90 GLU A CA 1
ATOM 721 C C . GLU A 1 90 ? -9.984 -5.677 14.928 1.00 64.31 90 GLU A C 1
ATOM 723 O O . GLU A 1 90 ? -8.866 -5.957 14.498 1.00 64.31 90 GLU A O 1
ATOM 728 N N . SER A 1 91 ? -10.401 -6.046 16.145 1.00 65.62 91 SER A N 1
ATOM 729 C CA . SER A 1 91 ? -9.583 -6.836 17.070 1.00 65.62 91 SER A CA 1
ATOM 730 C C . SER A 1 91 ? -9.358 -8.253 16.549 1.00 65.62 91 SER A C 1
ATOM 732 O O . SER A 1 91 ? -8.230 -8.734 16.573 1.00 65.62 91 SER A O 1
ATOM 734 N N . GLU A 1 92 ? -10.404 -8.906 16.038 1.00 77.19 92 GLU A N 1
ATOM 735 C CA . GLU A 1 92 ? -10.317 -10.264 15.483 1.00 77.19 92 GLU A CA 1
ATOM 736 C C . GLU A 1 92 ? -9.494 -10.294 14.193 1.00 77.19 92 GLU A C 1
ATOM 738 O O . GLU A 1 92 ? -8.681 -11.193 13.992 1.00 77.19 92 GLU A O 1
ATOM 743 N N . ALA A 1 93 ? -9.652 -9.284 13.332 1.00 76.56 93 ALA A N 1
ATOM 744 C CA . ALA A 1 93 ? -8.839 -9.155 12.128 1.00 76.56 93 ALA A CA 1
ATOM 745 C C . ALA A 1 93 ? -7.350 -8.971 12.471 1.00 76.56 93 ALA A C 1
ATOM 747 O O . ALA A 1 93 ? -6.489 -9.580 11.836 1.00 76.56 93 ALA A O 1
ATOM 748 N N . LEU A 1 94 ? -7.041 -8.169 13.496 1.00 72.31 94 LEU A N 1
ATOM 749 C CA . LEU A 1 94 ? -5.668 -7.965 13.956 1.00 72.31 94 LEU A CA 1
ATOM 750 C C . LEU A 1 94 ? -5.086 -9.229 14.598 1.00 72.31 94 LEU A C 1
ATOM 752 O O . LEU A 1 94 ? -3.945 -9.591 14.326 1.00 72.31 94 LEU A O 1
ATOM 756 N N . GLU A 1 95 ? -5.867 -9.927 15.420 1.00 78.00 95 GLU A N 1
ATOM 757 C CA . GLU A 1 95 ? -5.455 -11.195 16.020 1.00 78.00 95 GLU A CA 1
ATOM 758 C C . GLU A 1 95 ? -5.184 -12.262 14.954 1.00 78.00 95 GLU A C 1
ATOM 760 O O . GLU A 1 95 ? -4.178 -12.966 15.027 1.00 78.00 95 GLU A O 1
ATOM 765 N N . PHE A 1 96 ? -6.020 -12.328 13.918 1.00 81.25 96 PHE A N 1
ATOM 766 C CA . PHE A 1 96 ? -5.809 -13.216 12.781 1.00 81.25 96 PHE A CA 1
ATOM 767 C C . PHE A 1 96 ? -4.492 -12.925 12.050 1.00 81.25 96 PHE A C 1
ATOM 769 O O . PHE A 1 96 ? -3.736 -13.857 11.772 1.00 81.25 96 PHE A O 1
ATOM 776 N N . VAL A 1 97 ? -4.175 -11.651 11.792 1.00 74.56 97 VAL A N 1
ATOM 777 C CA . VAL A 1 97 ? -2.878 -11.258 11.211 1.00 74.56 97 VAL A CA 1
ATOM 778 C C . VAL A 1 97 ? -1.728 -11.698 12.119 1.00 74.56 97 VAL A C 1
ATOM 780 O O . VAL A 1 97 ? -0.828 -12.388 11.648 1.00 74.56 97 VAL A O 1
ATOM 783 N N . ASN A 1 98 ? -1.800 -11.419 13.423 1.00 73.12 98 ASN A N 1
ATOM 784 C CA . ASN A 1 98 ? -0.762 -11.813 14.384 1.00 73.12 98 ASN A CA 1
ATOM 785 C C . ASN A 1 98 ? -0.550 -13.339 14.434 1.00 73.12 98 ASN A C 1
ATOM 787 O O . ASN A 1 98 ? 0.568 -13.824 14.617 1.00 73.12 98 ASN A O 1
ATOM 791 N N . LEU A 1 99 ? -1.625 -14.123 14.310 1.00 80.75 99 LEU A N 1
ATOM 792 C CA . LEU A 1 99 ? -1.543 -15.583 14.250 1.00 80.75 99 LEU A CA 1
ATOM 793 C C . LEU A 1 99 ? -0.899 -16.054 12.945 1.00 80.75 99 LEU A C 1
ATOM 795 O O . LEU A 1 99 ? -0.056 -16.950 12.975 1.00 80.75 99 LEU A O 1
ATOM 799 N N . LEU A 1 100 ? -1.251 -15.441 11.814 1.00 75.31 100 LEU A N 1
ATOM 800 C CA . LEU A 1 100 ? -0.623 -15.741 10.531 1.00 75.31 100 LEU A CA 1
ATOM 801 C C . LEU A 1 100 ? 0.872 -15.409 10.533 1.00 75.31 100 LEU A C 1
ATOM 803 O O . LEU A 1 100 ? 1.657 -16.222 10.054 1.00 75.31 100 LEU A O 1
ATOM 807 N N . GLU A 1 101 ? 1.285 -14.286 11.120 1.00 72.62 101 GLU A N 1
ATOM 808 C CA . GLU A 1 101 ? 2.704 -13.929 11.269 1.00 72.62 101 GLU A CA 1
ATOM 809 C C . GLU A 1 101 ? 3.476 -14.989 12.056 1.00 72.62 101 GLU A C 1
ATOM 811 O O . GLU A 1 101 ? 4.555 -15.419 11.644 1.00 72.62 101 GLU A O 1
ATOM 816 N N . LYS A 1 102 ? 2.892 -15.486 13.154 1.00 73.75 102 LYS A N 1
ATOM 817 C CA . LYS A 1 102 ? 3.482 -16.573 13.950 1.00 73.75 102 LYS A CA 1
ATOM 818 C C . LYS A 1 102 ? 3.623 -17.873 13.162 1.00 73.75 102 LYS A C 1
ATOM 820 O O . LYS A 1 102 ? 4.597 -18.592 13.364 1.00 73.75 102 LYS A O 1
ATOM 825 N N . ILE A 1 103 ? 2.661 -18.189 12.294 1.00 76.88 103 ILE A N 1
ATOM 826 C CA . ILE A 1 103 ? 2.681 -19.407 11.470 1.00 76.88 103 ILE A CA 1
ATOM 827 C C . ILE A 1 103 ? 3.711 -19.288 10.344 1.00 76.88 103 ILE A C 1
ATOM 829 O O . ILE A 1 103 ? 4.439 -20.239 10.069 1.00 76.88 103 ILE A O 1
ATOM 833 N N . VAL A 1 104 ? 3.756 -18.135 9.676 1.00 70.56 104 VAL A N 1
ATOM 834 C CA . VAL A 1 104 ? 4.593 -17.913 8.489 1.00 70.56 104 VAL A CA 1
ATOM 835 C C . VAL A 1 104 ? 6.035 -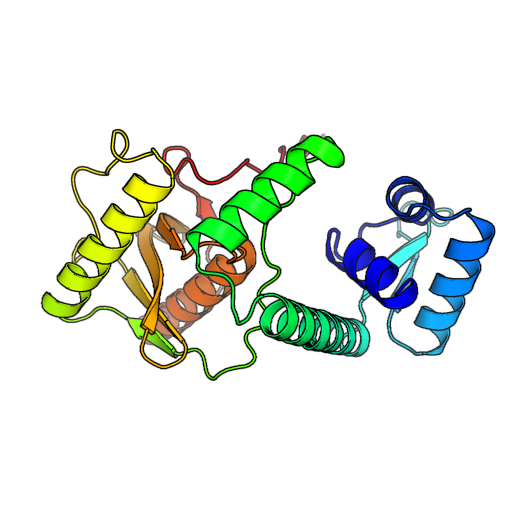17.557 8.872 1.00 70.56 104 VAL A C 1
ATOM 837 O O . VAL A 1 104 ? 6.942 -17.740 8.064 1.00 70.56 104 VAL A O 1
ATOM 840 N N . GLY A 1 105 ? 6.276 -17.098 10.105 1.00 57.56 105 GLY A N 1
ATOM 841 C CA . GLY A 1 105 ? 7.610 -16.725 10.585 1.00 57.56 105 GLY A CA 1
ATOM 842 C C . GLY A 1 105 ? 8.170 -15.472 9.905 1.00 57.56 105 GLY A C 1
ATOM 843 O O . GLY A 1 105 ? 9.382 -15.270 9.894 1.00 57.56 105 GLY A O 1
ATOM 844 N N . ALA A 1 106 ? 7.296 -14.651 9.320 1.00 52.12 106 ALA A N 1
ATOM 84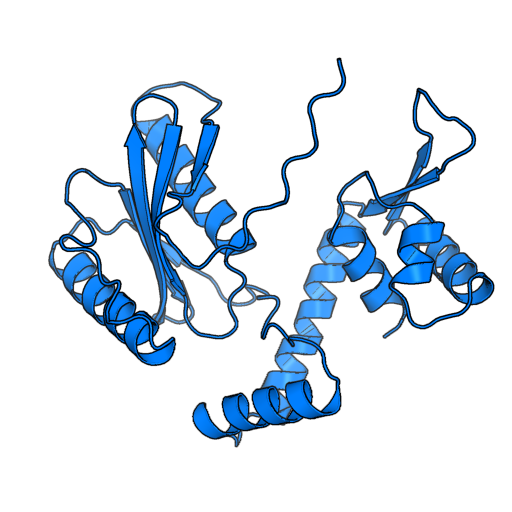5 C CA . ALA A 1 106 ? 7.624 -13.401 8.648 1.00 52.12 106 ALA A CA 1
ATOM 846 C C . ALA A 1 106 ? 6.650 -12.309 9.106 1.00 52.12 106 ALA A C 1
ATOM 848 O O . ALA A 1 106 ? 5.471 -12.596 9.325 1.00 52.12 106 ALA A O 1
ATOM 849 N N . GLU A 1 107 ? 7.138 -11.072 9.226 1.00 48.59 107 GLU A N 1
ATOM 850 C CA . GLU A 1 107 ? 6.276 -9.905 9.433 1.00 48.59 107 GLU A CA 1
ATOM 851 C C . GLU A 1 107 ? 5.359 -9.756 8.212 1.00 48.59 107 GLU A C 1
ATOM 853 O O . GLU A 1 107 ? 5.820 -9.596 7.078 1.00 48.59 107 GLU A O 1
ATOM 858 N N . LEU A 1 108 ? 4.051 -9.851 8.433 1.00 47.38 108 LEU A N 1
ATOM 859 C CA . LEU A 1 108 ? 3.040 -9.630 7.413 1.00 47.38 108 LEU A CA 1
ATOM 860 C C . LEU A 1 108 ? 2.573 -8.197 7.592 1.00 47.38 108 LEU A C 1
ATOM 862 O O . LEU A 1 108 ? 1.672 -7.923 8.376 1.00 47.38 108 LEU A O 1
ATOM 866 N N . HIS A 1 109 ? 3.163 -7.264 6.850 1.00 43.84 109 HIS A N 1
ATOM 867 C CA . HIS A 1 109 ? 2.654 -5.898 6.858 1.00 43.84 109 HIS A CA 1
ATOM 868 C C . HIS A 1 109 ? 1.221 -5.889 6.296 1.00 43.84 109 HIS A C 1
ATOM 870 O O . HIS A 1 109 ? 1.017 -6.252 5.131 1.00 43.84 109 HIS A O 1
ATOM 876 N N . PRO A 1 110 ? 0.204 -5.502 7.087 1.00 40.41 110 PRO A N 1
ATOM 877 C CA . PRO A 1 110 ? -1.141 -5.380 6.564 1.00 40.41 110 PRO A CA 1
ATOM 878 C C . PRO A 1 110 ? -1.179 -4.254 5.522 1.00 40.41 110 PRO A C 1
ATOM 880 O O . PRO A 1 110 ? -0.778 -3.127 5.797 1.00 40.41 110 PRO A O 1
ATOM 883 N N . GLY A 1 111 ? -1.716 -4.568 4.342 1.00 41.44 111 GLY A N 1
ATOM 884 C CA . GLY A 1 111 ? -2.313 -3.597 3.427 1.00 41.44 111 GLY A CA 1
ATOM 885 C C . GLY A 1 111 ? -1.356 -2.821 2.520 1.00 41.44 111 GLY A C 1
ATOM 886 O O . GLY A 1 111 ? -0.919 -1.711 2.821 1.00 41.44 111 GLY A O 1
ATOM 887 N N . GLU A 1 112 ? -1.192 -3.312 1.290 1.00 35.91 112 GLU A N 1
ATOM 888 C CA . GLU A 1 112 ? -1.179 -2.374 0.170 1.00 35.91 112 GLU A CA 1
ATOM 889 C C . GLU A 1 112 ? -2.552 -1.701 0.117 1.00 35.91 112 GLU A C 1
ATOM 891 O O . GLU A 1 112 ? -3.579 -2.346 -0.103 1.00 35.91 112 GLU A O 1
ATOM 896 N N . ILE A 1 113 ? -2.576 -0.391 0.346 1.00 37.88 113 ILE A N 1
ATOM 897 C CA . ILE A 1 113 ? -3.766 0.407 0.084 1.00 37.88 113 ILE A CA 1
ATOM 898 C C . ILE A 1 113 ? -3.975 0.388 -1.417 1.00 37.88 113 ILE A C 1
ATOM 900 O O . ILE A 1 113 ? -3.101 0.835 -2.165 1.00 37.88 113 ILE A O 1
ATOM 904 N N . VAL A 1 114 ? -5.174 0.016 -1.846 1.00 38.69 114 VAL A N 1
ATOM 905 C CA . VAL A 1 114 ? -5.690 0.606 -3.068 1.00 38.69 114 VAL A CA 1
ATOM 906 C C . VAL A 1 114 ? -6.732 1.636 -2.718 1.00 38.69 114 VAL A C 1
ATOM 908 O O . VAL A 1 114 ? -7.748 1.370 -2.079 1.00 38.69 114 VAL A O 1
ATOM 911 N N . LEU A 1 115 ? -6.411 2.861 -3.107 1.00 44.81 115 LEU A N 1
ATOM 912 C CA . LEU A 1 115 ? -7.232 4.041 -2.925 1.00 44.81 115 LEU A CA 1
ATOM 913 C C . LEU A 1 115 ? -8.384 3.967 -3.940 1.00 44.81 115 LEU A C 1
ATOM 915 O O . LEU A 1 115 ? -8.370 4.662 -4.949 1.00 44.81 115 LEU A O 1
ATOM 919 N N . GLU A 1 116 ? -9.340 3.061 -3.728 1.00 39.66 116 GLU A N 1
ATOM 920 C CA . GLU A 1 116 ? -10.474 2.859 -4.644 1.00 39.66 116 GLU A CA 1
ATOM 921 C C . GLU A 1 116 ? -11.670 3.775 -4.372 1.00 39.66 116 GLU A C 1
ATOM 923 O O . GLU A 1 116 ? -12.560 3.914 -5.207 1.00 39.66 116 GLU A O 1
ATOM 928 N N . GLN A 1 117 ? -11.682 4.458 -3.230 1.00 46.62 117 GLN A N 1
ATOM 929 C CA . GLN A 1 117 ? -12.674 5.484 -2.916 1.00 46.62 117 GLN A CA 1
ATOM 930 C C . GLN A 1 117 ? -12.017 6.858 -2.995 1.00 46.62 117 GLN A C 1
ATOM 932 O O . GLN A 1 117 ? -10.830 6.984 -2.702 1.00 46.62 117 GLN A O 1
ATOM 937 N N . SER A 1 118 ? -12.783 7.884 -3.379 1.00 55.78 118 SER A N 1
ATOM 938 C CA . SER A 1 118 ? -12.325 9.274 -3.467 1.00 55.78 118 SER A CA 1
ATOM 939 C C . SER A 1 118 ? -11.656 9.704 -2.161 1.00 55.78 118 SER A C 1
ATOM 941 O O . SER A 1 118 ? -12.328 10.034 -1.180 1.00 55.78 118 SER A O 1
ATOM 943 N N . VAL A 1 119 ? -10.329 9.666 -2.140 1.00 63.81 119 VAL A N 1
ATOM 944 C CA . VAL A 1 119 ? -9.547 10.137 -1.009 1.00 63.81 119 VAL A CA 1
ATOM 945 C C . VAL A 1 119 ? -9.411 11.641 -1.127 1.00 63.81 119 VAL A C 1
ATOM 947 O O . VAL A 1 119 ? -9.046 12.165 -2.179 1.00 63.81 119 VAL A O 1
ATOM 950 N N . LYS A 1 120 ? -9.725 12.338 -0.038 1.00 70.38 120 LYS A N 1
ATOM 951 C CA . LYS A 1 120 ? -9.584 13.788 0.055 1.00 70.38 120 LYS A CA 1
ATOM 952 C C . LYS A 1 120 ? -8.421 14.087 0.983 1.00 70.38 120 LYS A C 1
ATOM 954 O O . LYS A 1 120 ? -8.452 13.720 2.156 1.00 70.38 120 LYS A O 1
ATOM 959 N N . ILE A 1 121 ? -7.404 14.759 0.459 1.00 78.50 121 ILE A N 1
ATOM 960 C CA . ILE A 1 121 ? -6.357 15.353 1.284 1.00 78.50 121 ILE A CA 1
ATOM 961 C C . ILE A 1 121 ? -6.767 16.793 1.538 1.00 78.50 121 ILE A C 1
ATOM 963 O O . ILE A 1 121 ? -6.973 17.569 0.608 1.00 78.50 121 ILE A O 1
ATOM 967 N N . ARG A 1 122 ? -6.912 17.141 2.812 1.00 80.50 122 ARG A N 1
ATOM 968 C CA . ARG A 1 122 ? -7.293 18.482 3.240 1.00 80.50 122 ARG A CA 1
ATOM 969 C C . ARG A 1 122 ? -6.193 19.050 4.118 1.00 80.50 122 ARG A C 1
ATOM 971 O O . ARG A 1 122 ? -5.698 18.381 5.024 1.00 80.50 122 ARG A O 1
ATOM 978 N N . ARG A 1 123 ? -5.814 20.299 3.863 1.00 82.62 123 ARG A N 1
ATOM 979 C CA . ARG A 1 123 ? -4.944 21.045 4.771 1.00 82.62 123 ARG A CA 1
ATOM 980 C C . ARG A 1 123 ? -5.734 21.446 6.010 1.00 82.62 123 ARG A C 1
ATOM 982 O O . ARG A 1 123 ? -6.849 21.940 5.887 1.00 82.62 123 ARG A O 1
ATOM 989 N N . MET A 1 124 ? -5.137 21.267 7.180 1.00 85.25 124 MET A N 1
ATOM 990 C CA . MET A 1 124 ? -5.699 21.762 8.432 1.00 85.25 124 MET A CA 1
ATOM 991 C C . MET A 1 124 ? -5.423 23.264 8.518 1.00 85.25 124 MET A C 1
ATOM 993 O O . MET A 1 124 ? -4.276 23.684 8.704 1.00 85.25 124 MET A O 1
ATOM 997 N N . ILE A 1 125 ? -6.462 24.070 8.328 1.00 78.94 125 ILE A N 1
ATOM 998 C CA . ILE A 1 125 ? -6.372 25.532 8.432 1.00 78.94 125 ILE A CA 1
ATOM 999 C C . ILE A 1 125 ? -6.834 25.953 9.829 1.00 78.94 125 ILE A C 1
ATOM 1001 O O . ILE A 1 125 ? -6.095 26.638 10.538 1.00 78.94 125 ILE A O 1
ATOM 1005 N N . GLU A 1 126 ? -7.985 25.433 10.252 1.00 80.00 126 GLU A N 1
ATOM 1006 C CA . GLU A 1 126 ? -8.625 25.741 11.529 1.00 80.00 126 GLU A CA 1
ATOM 1007 C C . GLU A 1 126 ? -8.000 24.986 12.715 1.00 80.00 126 GLU A C 1
ATOM 1009 O O . GLU A 1 126 ? -7.407 23.913 12.566 1.00 80.00 126 GLU A O 1
ATOM 1014 N N . GLU A 1 127 ? -8.138 25.536 13.927 1.00 82.81 127 GLU A N 1
ATOM 1015 C CA . GLU A 1 127 ? -7.666 24.868 15.154 1.00 82.81 127 GLU A CA 1
ATOM 1016 C C . GLU A 1 127 ? -8.488 23.611 15.478 1.00 82.81 127 GLU A C 1
ATOM 1018 O O . GLU A 1 127 ? -7.952 22.648 16.023 1.00 82.81 127 GLU A O 1
ATOM 1023 N N . GLU A 1 128 ? -9.764 23.586 15.089 1.00 83.25 128 GLU A N 1
ATOM 1024 C CA . GLU A 1 128 ? -10.644 22.430 15.270 1.00 83.25 128 GLU A CA 1
ATOM 1025 C C . GLU A 1 128 ? -10.132 21.202 14.500 1.00 83.25 128 GLU A C 1
ATOM 1027 O O . GLU A 1 128 ? -9.970 20.131 15.086 1.00 83.25 128 GLU A O 1
ATOM 1032 N N . ASP A 1 129 ? -9.742 21.375 13.232 1.00 80.06 129 ASP A N 1
ATOM 1033 C CA . ASP A 1 129 ? -9.150 20.308 12.414 1.00 80.06 129 ASP A CA 1
ATOM 1034 C C . ASP A 1 129 ? -7.884 19.722 13.059 1.00 80.06 129 ASP A C 1
ATOM 1036 O O . ASP A 1 129 ? -7.664 18.509 13.039 1.00 80.06 129 ASP A O 1
ATOM 1040 N N . ARG A 1 130 ? -7.054 20.583 13.662 1.00 85.62 130 ARG A N 1
ATOM 1041 C CA . ARG A 1 130 ? -5.828 20.171 14.363 1.00 85.62 130 ARG A CA 1
ATOM 1042 C C . ARG A 1 130 ? -6.149 19.417 15.641 1.00 85.62 130 ARG A C 1
ATOM 1044 O O . ARG A 1 130 ? -5.474 18.441 15.943 1.00 85.62 130 ARG A O 1
ATOM 1051 N N . SER A 1 131 ? -7.160 19.855 16.386 1.00 85.94 131 SER A N 1
ATOM 1052 C CA . SER A 1 131 ? -7.616 19.173 17.598 1.00 85.94 131 SER A CA 1
ATOM 1053 C C . SER A 1 131 ? -8.061 17.742 17.286 1.00 85.94 131 SER A C 1
ATOM 1055 O O . SER A 1 131 ? -7.583 16.791 17.907 1.00 85.94 131 SER A O 1
ATOM 1057 N N . ILE A 1 132 ? -8.876 17.573 16.240 1.00 84.38 132 ILE A N 1
ATOM 1058 C CA . ILE A 1 132 ? -9.329 16.255 15.779 1.00 84.38 132 ILE A CA 1
ATOM 1059 C C . ILE A 1 132 ? -8.132 15.403 15.319 1.00 84.38 132 ILE A C 1
ATOM 1061 O O . ILE A 1 132 ? -8.016 14.234 15.693 1.00 84.38 132 ILE A O 1
ATOM 1065 N N . ALA A 1 133 ? -7.197 15.985 14.563 1.00 87.00 133 ALA A N 1
ATOM 1066 C CA . ALA A 1 133 ? -5.993 15.288 14.117 1.00 87.00 133 ALA A CA 1
ATOM 1067 C C . ALA A 1 133 ? -5.070 14.858 15.270 1.00 87.00 133 ALA A C 1
ATOM 1069 O O . ALA A 1 133 ? -4.499 13.769 15.212 1.00 87.00 133 ALA A O 1
ATOM 1070 N N . ARG A 1 134 ? -4.943 15.671 16.329 1.00 90.81 134 ARG A N 1
ATOM 1071 C CA . ARG A 1 134 ? -4.217 15.303 17.559 1.00 90.81 134 ARG A CA 1
ATOM 1072 C C . ARG A 1 134 ? -4.861 14.093 18.224 1.00 90.81 134 ARG A C 1
ATOM 1074 O O . ARG A 1 134 ? -4.142 13.161 18.567 1.00 90.81 134 ARG A O 1
ATOM 1081 N N . GLY A 1 135 ? -6.190 14.090 18.357 1.00 86.31 135 GLY A N 1
ATOM 1082 C CA . GLY A 1 135 ? -6.935 12.955 18.906 1.00 86.31 135 GLY A CA 1
ATOM 1083 C C . GLY A 1 135 ? -6.639 11.664 18.145 1.00 86.31 135 GLY A C 1
ATOM 1084 O O . GLY A 1 135 ? -6.196 10.685 18.741 1.00 86.31 135 GLY A O 1
ATOM 1085 N N . PHE A 1 136 ? -6.761 11.708 16.816 1.00 88.50 136 PHE A N 1
ATOM 1086 C CA . PHE A 1 136 ? -6.425 10.577 15.951 1.00 88.50 136 PHE A CA 1
ATOM 1087 C C . PHE A 1 136 ? -4.958 10.138 16.096 1.00 88.50 136 PHE A C 1
ATOM 1089 O O . PHE A 1 136 ? -4.676 8.949 16.224 1.00 88.50 136 PHE A O 1
ATOM 1096 N N . PHE A 1 137 ? -4.007 11.078 16.097 1.00 88.50 137 PHE A N 1
ATOM 1097 C CA . PHE A 1 137 ? -2.580 10.769 16.226 1.00 88.50 137 PHE A CA 1
ATOM 1098 C C . PHE A 1 137 ? -2.271 10.047 17.541 1.00 88.50 137 PHE A C 1
ATOM 1100 O O . PHE A 1 137 ? -1.581 9.028 17.543 1.00 88.50 137 PHE A O 1
ATOM 1107 N N . VAL A 1 138 ? -2.804 10.554 18.655 1.00 85.38 138 VAL A N 1
ATOM 1108 C CA . VAL A 1 138 ? -2.624 9.947 19.979 1.00 85.38 138 VAL A CA 1
ATOM 1109 C C . VAL A 1 138 ? -3.240 8.552 20.015 1.00 85.38 138 VAL A C 1
ATOM 1111 O O . VAL A 1 138 ? -2.582 7.623 20.476 1.00 85.38 138 VAL A O 1
ATOM 1114 N N . GLU A 1 139 ? -4.448 8.380 19.477 1.00 83.25 139 GLU A N 1
ATOM 1115 C CA . GLU A 1 139 ? -5.112 7.077 19.382 1.00 83.25 139 GLU A CA 1
ATOM 1116 C C . GLU A 1 139 ? -4.243 6.049 18.639 1.00 83.25 139 GLU A C 1
ATOM 1118 O O . GLU A 1 139 ? -4.020 4.946 19.146 1.00 83.25 139 GLU A O 1
ATOM 1123 N N . GLN A 1 140 ? -3.669 6.421 17.487 1.00 80.62 140 GLN A N 1
ATOM 1124 C CA . GLN A 1 140 ? -2.781 5.523 16.741 1.00 80.62 140 GLN A CA 1
ATOM 1125 C C . GLN A 1 140 ? -1.492 5.211 17.514 1.00 80.62 140 GLN A C 1
ATOM 1127 O O . GLN A 1 140 ? -1.054 4.062 17.543 1.00 80.62 140 GLN A O 1
ATOM 1132 N N . MET A 1 141 ? -0.895 6.193 18.194 1.00 78.00 141 MET A N 1
ATOM 1133 C CA . MET A 1 141 ? 0.311 5.961 18.998 1.00 78.00 141 MET A CA 1
ATOM 1134 C C . MET A 1 141 ? 0.041 5.065 20.210 1.00 78.00 141 MET A C 1
ATOM 1136 O O . MET A 1 141 ? 0.885 4.238 20.552 1.00 78.00 141 MET A O 1
ATOM 1140 N N . VAL A 1 142 ? -1.133 5.171 20.839 1.00 76.50 142 VAL A N 1
ATOM 1141 C CA . VAL A 1 142 ? -1.564 4.249 21.901 1.00 76.50 142 VAL A CA 1
ATOM 1142 C C . VAL A 1 142 ? -1.741 2.839 21.339 1.00 76.50 142 VAL A C 1
ATOM 1144 O O . VAL A 1 142 ? -1.179 1.900 21.902 1.00 76.50 142 VAL A O 1
ATOM 1147 N N . ARG A 1 143 ? -2.436 2.692 20.202 1.00 73.62 143 ARG A N 1
ATOM 1148 C CA . ARG A 1 143 ? -2.642 1.401 19.519 1.00 73.62 143 ARG A CA 1
ATOM 1149 C C . ARG A 1 143 ? -1.320 0.717 19.162 1.00 73.62 143 ARG A C 1
ATOM 1151 O O . ARG A 1 143 ? -1.194 -0.491 19.330 1.00 73.62 143 ARG A O 1
ATOM 1158 N N . LEU A 1 144 ? -0.321 1.488 18.732 1.00 68.19 144 LEU A N 1
ATOM 1159 C CA . LEU A 1 144 ? 1.029 1.008 18.414 1.00 68.19 144 LEU A CA 1
ATOM 1160 C C . LEU A 1 144 ? 1.941 0.841 19.644 1.00 68.19 144 LEU A C 1
ATOM 1162 O O . LEU A 1 144 ? 3.125 0.561 19.478 1.00 68.19 144 LEU A O 1
ATOM 1166 N N . GLN A 1 145 ? 1.430 1.046 20.864 1.00 72.44 145 GLN A N 1
ATOM 1167 C CA . GLN A 1 145 ? 2.199 1.023 22.117 1.00 72.44 145 GLN A CA 1
ATOM 1168 C C . GLN A 1 145 ? 3.378 2.022 22.157 1.00 72.44 145 GLN A C 1
ATOM 1170 O O . GLN A 1 145 ? 4.347 1.839 22.888 1.00 72.44 145 GLN A O 1
ATOM 1175 N N . LYS A 1 146 ? 3.280 3.129 21.411 1.00 73.88 146 LYS A N 1
ATOM 1176 C CA . LYS A 1 146 ? 4.291 4.199 21.291 1.00 73.88 146 LYS A CA 1
ATOM 1177 C C . LYS A 1 146 ? 3.916 5.495 22.017 1.00 73.88 146 LYS A C 1
ATOM 1179 O O . LYS A 1 146 ? 4.537 6.530 21.799 1.00 73.88 146 LYS A O 1
ATOM 1184 N N . HIS A 1 147 ? 2.923 5.463 22.902 1.00 72.81 147 HIS A N 1
ATOM 1185 C CA . HIS A 1 147 ? 2.434 6.650 23.618 1.00 72.81 147 HIS A CA 1
ATOM 1186 C C . HIS A 1 147 ? 3.502 7.350 24.485 1.00 72.81 147 HIS A C 1
ATOM 1188 O O . HIS A 1 147 ? 3.416 8.552 24.708 1.00 72.81 147 HIS A O 1
ATOM 1194 N N . PHE A 1 148 ? 4.555 6.643 24.909 1.00 70.88 148 PHE A N 1
ATOM 1195 C CA . PHE A 1 148 ? 5.707 7.242 25.602 1.00 70.88 148 PHE A CA 1
ATOM 1196 C C . PHE A 1 148 ? 6.606 8.102 24.698 1.00 70.88 148 PHE A C 1
ATOM 1198 O O . PHE A 1 148 ? 7.489 8.796 25.188 1.00 70.88 148 PHE A O 1
ATOM 1205 N N . SER A 1 149 ? 6.416 8.040 23.379 1.00 73.00 149 SER A N 1
ATOM 1206 C CA . SER A 1 149 ? 7.164 8.809 22.377 1.00 73.00 149 SER A CA 1
ATOM 1207 C C . SER A 1 149 ? 6.318 9.920 21.752 1.00 73.00 149 SER A C 1
ATOM 1209 O O . SER A 1 149 ? 6.601 10.353 20.636 1.00 73.00 149 SER A O 1
ATOM 1211 N N . LEU A 1 150 ? 5.262 10.366 22.442 1.00 76.44 150 LEU A N 1
ATOM 1212 C CA . LEU A 1 150 ? 4.442 11.471 21.961 1.00 76.44 150 LEU A CA 1
ATOM 1213 C C . LEU A 1 150 ? 5.263 12.773 21.933 1.00 76.44 150 LEU A C 1
ATOM 1215 O O . LEU A 1 150 ? 5.857 13.144 22.948 1.00 76.44 150 LEU A O 1
ATOM 1219 N N . PRO A 1 151 ? 5.287 13.486 20.796 1.00 77.00 151 PRO A N 1
ATOM 1220 C CA . PRO A 1 151 ? 5.919 14.793 20.700 1.00 77.00 151 PRO A CA 1
ATOM 1221 C C . PRO A 1 151 ? 5.258 15.798 21.643 1.00 77.00 151 PRO A C 1
ATOM 1223 O O . PRO A 1 151 ? 4.035 15.840 21.764 1.00 77.00 151 PRO A O 1
ATOM 1226 N N . GLU A 1 152 ? 6.064 16.676 22.238 1.00 77.12 152 GLU A N 1
ATOM 1227 C CA . GLU A 1 152 ? 5.586 17.742 23.130 1.00 77.12 152 GLU A CA 1
ATOM 1228 C C . GLU A 1 152 ? 4.643 18.726 22.411 1.00 77.12 152 GLU A C 1
ATOM 1230 O O . GLU A 1 152 ? 3.730 19.295 23.009 1.00 77.12 152 GLU A O 1
ATOM 1235 N N . LYS A 1 153 ? 4.840 18.911 21.098 1.00 82.25 153 LYS A N 1
ATOM 1236 C CA . LYS A 1 153 ? 3.988 19.734 20.234 1.00 82.25 153 LYS A CA 1
ATOM 1237 C C . LYS A 1 153 ? 3.593 18.952 18.985 1.00 82.25 153 LYS A C 1
ATOM 1239 O O . LYS A 1 153 ? 4.452 18.442 18.271 1.00 82.25 153 LYS A O 1
ATOM 1244 N N . LEU A 1 154 ? 2.289 18.918 18.715 1.00 85.94 154 LEU A N 1
ATOM 1245 C CA . LEU A 1 154 ? 1.686 18.257 17.558 1.00 85.94 154 LEU A CA 1
ATOM 1246 C C . LEU A 1 154 ? 0.901 19.259 16.705 1.00 85.94 154 LEU A C 1
ATOM 1248 O O . LEU A 1 154 ? 0.054 20.000 17.223 1.00 85.94 154 LEU A O 1
ATOM 1252 N N . PHE A 1 155 ? 1.137 19.223 15.394 1.00 86.50 155 PHE A N 1
ATOM 1253 C CA . PHE A 1 155 ? 0.433 19.994 14.367 1.00 86.50 155 PHE A CA 1
ATOM 1254 C C . PHE A 1 155 ? 0.508 21.508 14.607 1.00 86.50 155 PHE A C 1
ATOM 1256 O O . PHE A 1 155 ? -0.506 22.201 14.774 1.00 86.50 155 PHE A O 1
ATOM 1263 N N . VAL A 1 156 ? 1.739 22.026 14.658 1.00 85.31 156 VAL A N 1
ATOM 1264 C CA . VAL A 1 156 ? 2.044 23.434 14.949 1.00 85.31 156 VAL A CA 1
ATOM 1265 C C . VAL A 1 156 ? 1.590 24.344 13.800 1.00 85.31 156 VAL A C 1
ATOM 1267 O O . VAL A 1 156 ? 1.556 23.954 12.634 1.00 85.31 156 VAL A O 1
ATOM 1270 N N . ARG A 1 157 ? 1.200 25.591 14.106 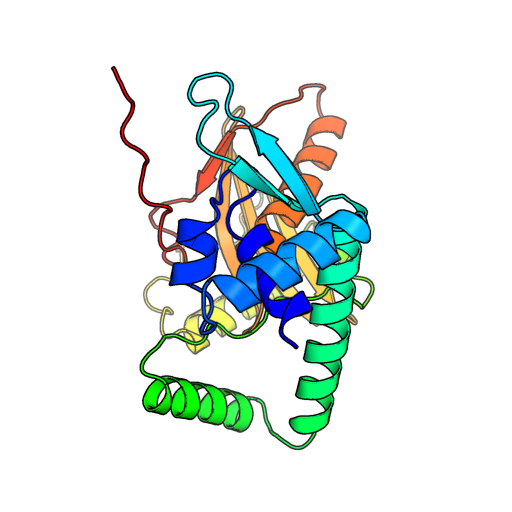1.00 78.88 157 ARG A N 1
ATOM 1271 C CA . ARG A 1 157 ? 0.659 26.561 13.124 1.00 78.88 157 ARG A CA 1
ATOM 1272 C C . ARG A 1 157 ? 1.594 26.903 11.977 1.00 78.88 157 ARG A C 1
ATOM 1274 O O . ARG A 1 157 ? 1.117 27.116 10.868 1.00 78.88 157 ARG A O 1
ATOM 1281 N N . THR A 1 158 ? 2.890 26.908 12.239 1.00 81.94 158 THR A N 1
ATOM 1282 C CA . THR A 1 158 ? 3.934 27.202 11.256 1.00 81.94 158 THR A CA 1
ATOM 1283 C C . THR A 1 158 ? 4.168 26.061 10.265 1.00 81.94 158 THR A C 1
ATOM 1285 O O . THR A 1 158 ? 4.749 26.297 9.210 1.00 81.94 158 THR A O 1
ATOM 1288 N N . ASN A 1 159 ? 3.698 24.847 10.570 1.00 84.69 159 ASN A N 1
ATOM 1289 C CA . ASN A 1 159 ? 3.922 23.658 9.755 1.00 84.69 159 ASN A CA 1
ATOM 1290 C C . ASN A 1 159 ? 2.744 23.379 8.815 1.00 84.69 159 ASN A C 1
ATOM 1292 O O . ASN A 1 159 ? 1.587 23.721 9.085 1.00 84.69 159 ASN A O 1
ATOM 1296 N N . CYS A 1 160 ? 3.033 22.712 7.700 1.00 81.31 160 CYS A N 1
ATOM 1297 C CA . CYS A 1 160 ? 2.016 22.238 6.774 1.00 81.31 160 CYS A CA 1
ATOM 1298 C C . CYS A 1 160 ? 1.389 20.960 7.339 1.00 81.31 160 CYS A C 1
ATOM 1300 O O . CYS A 1 160 ? 2.010 19.901 7.342 1.00 81.31 160 CYS A O 1
ATOM 1302 N N . CYS A 1 161 ? 0.162 21.076 7.841 1.00 87.38 161 CYS A N 1
ATOM 1303 C CA . CYS A 1 161 ? -0.564 19.973 8.462 1.00 87.38 161 CYS A CA 1
ATOM 1304 C C . CYS A 1 161 ? -1.662 19.473 7.521 1.00 87.38 161 CYS A C 1
ATOM 1306 O O . CYS A 1 161 ? -2.469 20.267 7.030 1.00 87.38 161 CYS A O 1
ATOM 1308 N N . PHE A 1 162 ? -1.719 18.166 7.295 1.00 86.38 162 PHE A N 1
ATOM 1309 C CA . PHE A 1 162 ? -2.658 17.536 6.374 1.00 86.38 162 PHE A CA 1
ATOM 1310 C C . PHE A 1 162 ? -3.418 16.399 7.037 1.00 86.38 162 PHE A C 1
ATOM 1312 O O . PHE A 1 162 ? -2.853 15.614 7.797 1.00 86.38 162 PHE A O 1
ATOM 1319 N N . VAL A 1 163 ? -4.696 16.290 6.694 1.00 87.19 163 VAL A N 1
ATOM 1320 C CA . VAL A 1 163 ? -5.539 15.143 7.008 1.00 87.19 163 VAL A CA 1
ATOM 1321 C C . VAL A 1 163 ? -5.921 14.438 5.716 1.00 87.19 163 VAL A C 1
ATOM 1323 O O . VAL A 1 163 ? -6.244 15.078 4.714 1.00 87.19 163 VAL A O 1
ATOM 1326 N N . LEU A 1 164 ? -5.880 13.114 5.746 1.00 85.50 164 LEU A N 1
ATOM 1327 C CA . LEU A 1 164 ? -6.390 12.262 4.689 1.00 85.50 164 LEU A CA 1
ATOM 1328 C C . LEU A 1 164 ? -7.712 11.656 5.136 1.00 85.50 164 LEU A C 1
ATOM 1330 O O . LEU A 1 164 ? -7.782 10.970 6.160 1.00 85.50 164 LEU A O 1
ATOM 1334 N N . LEU A 1 165 ? -8.742 11.909 4.337 1.00 77.94 165 LEU A N 1
ATOM 1335 C CA . LEU A 1 165 ? -10.098 11.437 4.550 1.00 77.94 165 LEU A CA 1
ATOM 1336 C C . LEU A 1 165 ? -10.461 10.395 3.493 1.00 77.94 165 LEU A C 1
ATOM 1338 O O . LEU A 1 165 ? -10.278 10.622 2.295 1.00 77.94 165 LEU A O 1
ATOM 1342 N N . GLN A 1 166 ? -11.033 9.281 3.938 1.00 76.19 166 GLN A N 1
ATOM 1343 C CA . GLN A 1 166 ? -11.666 8.286 3.077 1.00 76.19 166 GLN A CA 1
ATOM 1344 C C . GLN A 1 166 ? -13.070 8.025 3.608 1.00 76.19 166 GLN A C 1
ATOM 1346 O O . GLN A 1 166 ? -13.230 7.667 4.777 1.00 76.19 166 GLN A O 1
ATOM 1351 N N . SER A 1 167 ? -14.083 8.220 2.760 1.00 72.19 167 SER A N 1
ATOM 1352 C CA . SER A 1 167 ? -15.492 8.123 3.166 1.00 72.19 167 SER A CA 1
ATOM 1353 C C . SER A 1 167 ? -15.793 8.968 4.415 1.00 72.19 167 SER A C 1
ATOM 1355 O O . SER A 1 167 ? -16.400 8.492 5.369 1.00 72.19 167 SER A O 1
ATOM 1357 N N . GLU A 1 168 ? -15.287 10.210 4.416 1.00 77.62 168 GLU A N 1
ATOM 1358 C CA . GLU A 1 168 ? -15.413 11.209 5.496 1.00 77.62 168 GLU A CA 1
ATOM 1359 C C . GLU A 1 168 ? -14.793 10.807 6.854 1.00 77.62 168 GLU A C 1
ATOM 1361 O O . GLU A 1 168 ? -14.924 11.530 7.839 1.00 77.62 168 GLU A O 1
ATOM 1366 N N . LYS A 1 169 ? -14.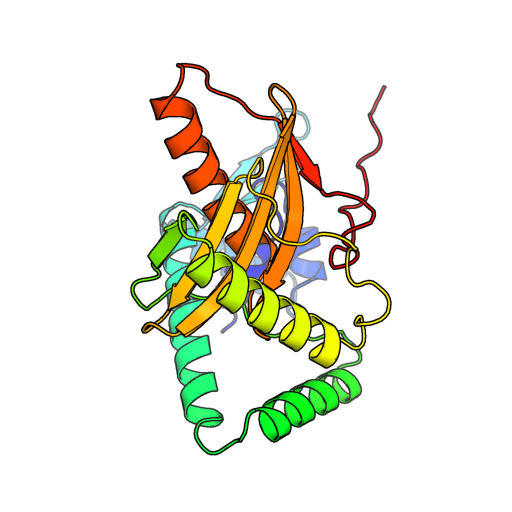053 9.692 6.920 1.00 80.00 169 LYS A N 1
ATOM 1367 C CA . LYS A 1 169 ? -13.298 9.274 8.111 1.00 80.00 169 LYS A CA 1
ATOM 1368 C C . LYS A 1 169 ? -11.818 9.596 7.964 1.00 80.00 169 LYS A C 1
ATOM 1370 O O . LYS A 1 169 ? -1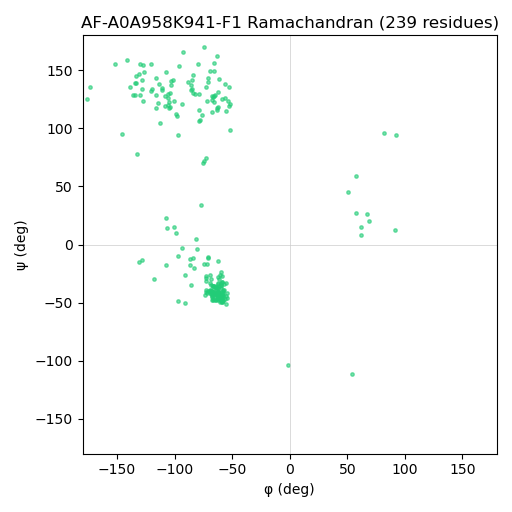1.245 9.401 6.891 1.00 80.00 169 LYS A O 1
ATOM 1375 N N . ILE A 1 170 ? -11.186 10.019 9.059 1.00 84.62 170 ILE A N 1
ATOM 1376 C CA . ILE A 1 170 ? -9.736 10.225 9.105 1.00 84.62 170 ILE A CA 1
ATOM 1377 C C . ILE A 1 170 ? -9.034 8.879 8.984 1.00 84.62 170 ILE A C 1
ATOM 1379 O O . ILE A 1 170 ? -9.332 7.930 9.708 1.00 84.62 170 ILE A O 1
ATOM 1383 N N . LYS A 1 171 ? -8.104 8.814 8.037 1.00 82.88 171 LYS A N 1
ATOM 1384 C CA . LYS A 1 171 ? -7.286 7.635 7.765 1.00 82.88 171 LYS A CA 1
ATOM 1385 C C . LYS A 1 171 ? -5.808 7.894 7.978 1.00 82.88 171 LYS A C 1
ATOM 1387 O O . LYS A 1 171 ? -5.099 6.966 8.353 1.00 82.88 171 LYS A O 1
ATOM 1392 N N . ALA A 1 172 ? -5.353 9.126 7.779 1.00 86.88 172 ALA A N 1
ATOM 1393 C CA . ALA A 1 172 ? -3.993 9.526 8.101 1.00 86.88 172 ALA A CA 1
ATOM 1394 C C . ALA A 1 172 ? -3.912 11.016 8.438 1.00 86.88 172 ALA A C 1
ATOM 1396 O O . ALA A 1 172 ? -4.721 11.819 7.968 1.00 86.88 172 ALA A O 1
ATOM 1397 N N . VAL A 1 173 ? -2.900 11.378 9.217 1.00 89.44 173 VAL A N 1
ATOM 1398 C CA . VAL A 1 173 ? -2.537 12.761 9.537 1.00 89.44 173 VAL A CA 1
ATOM 1399 C C . VAL A 1 173 ? -1.034 12.933 9.372 1.00 89.44 173 VAL A C 1
ATOM 1401 O O . VAL A 1 173 ? -0.263 12.050 9.744 1.00 89.44 173 VAL A O 1
ATOM 1404 N N . CYS A 1 174 ? -0.620 14.063 8.807 1.00 89.38 174 CYS A N 1
ATOM 1405 C CA . CYS A 1 174 ? 0.779 14.350 8.521 1.00 89.38 174 CYS A CA 1
ATOM 1406 C C . CYS A 1 174 ? 1.118 15.803 8.865 1.00 89.38 174 CYS A C 1
ATOM 1408 O O . CYS A 1 174 ? 0.367 16.720 8.530 1.00 89.38 174 CYS A O 1
ATOM 1410 N N . GLU A 1 175 ? 2.254 16.011 9.523 1.00 88.88 175 GLU A N 1
ATOM 1411 C CA . GLU A 1 175 ? 2.857 17.314 9.775 1.00 88.88 175 GLU A CA 1
ATOM 1412 C C . GLU A 1 175 ? 4.188 17.413 9.039 1.00 88.88 175 GLU A C 1
ATOM 1414 O O . GLU A 1 175 ? 5.112 16.631 9.281 1.00 88.88 175 GLU A O 1
ATOM 1419 N N . ILE A 1 176 ? 4.283 18.410 8.167 1.00 84.75 176 ILE A N 1
ATOM 1420 C CA . ILE A 1 176 ? 5.463 18.694 7.362 1.00 84.75 176 ILE A CA 1
ATOM 1421 C C . ILE A 1 176 ? 6.007 20.062 7.767 1.00 84.75 176 ILE A C 1
ATOM 1423 O O . ILE A 1 176 ? 5.347 21.092 7.615 1.00 84.75 176 ILE A O 1
ATOM 1427 N N . GLU A 1 177 ? 7.229 20.063 8.277 1.00 85.50 177 GLU A N 1
ATOM 1428 C CA . GLU A 1 177 ? 8.026 21.257 8.522 1.00 85.50 177 GLU A CA 1
ATOM 1429 C C . GLU A 1 177 ? 8.734 21.647 7.222 1.00 85.50 177 GLU A C 1
ATOM 1431 O O . GLU A 1 177 ? 9.347 20.814 6.549 1.00 85.50 177 GLU A O 1
ATOM 1436 N N . LYS A 1 178 ? 8.618 22.921 6.847 1.00 78.06 178 LYS A N 1
ATOM 1437 C CA . LYS A 1 178 ? 9.336 23.480 5.703 1.00 78.06 178 LYS A CA 1
ATOM 1438 C C . LYS A 1 178 ? 10.573 24.194 6.226 1.00 78.06 178 LYS A C 1
ATOM 1440 O O . LYS A 1 178 ? 10.449 25.259 6.824 1.00 78.06 178 LYS A O 1
ATOM 1445 N N . ASP A 1 179 ? 11.742 23.632 5.951 1.00 74.94 179 ASP A N 1
ATOM 1446 C CA . ASP A 1 179 ? 13.024 24.280 6.208 1.00 74.94 179 ASP A CA 1
ATOM 1447 C C . ASP A 1 179 ? 13.695 24.581 4.864 1.00 74.94 179 ASP A C 1
ATOM 1449 O O . ASP A 1 179 ? 14.177 23.690 4.166 1.00 74.94 179 ASP A O 1
ATOM 1453 N N . ASN A 1 180 ? 13.675 25.850 4.453 1.00 74.25 180 ASN A N 1
ATOM 1454 C CA . ASN A 1 180 ? 14.209 26.297 3.166 1.00 74.25 180 ASN A CA 1
ATOM 1455 C C . ASN A 1 180 ? 13.625 25.518 1.960 1.00 74.25 180 ASN A C 1
ATOM 1457 O O . ASN A 1 180 ? 12.446 25.677 1.624 1.00 74.25 180 ASN A O 1
ATOM 1461 N N . LYS A 1 181 ? 14.464 24.706 1.296 1.00 65.50 181 LYS A N 1
ATOM 1462 C CA . LYS A 1 181 ? 14.141 23.821 0.158 1.00 65.50 181 LYS A CA 1
ATOM 1463 C C . LYS A 1 181 ? 13.963 22.354 0.572 1.00 65.50 181 LYS A C 1
ATOM 1465 O O . LYS A 1 181 ? 13.967 21.470 -0.282 1.00 65.50 181 LYS A O 1
ATOM 1470 N N . ILE A 1 182 ? 13.805 22.088 1.863 1.00 69.31 182 ILE A N 1
ATOM 1471 C CA . ILE A 1 182 ? 13.644 20.744 2.407 1.00 69.31 182 ILE A CA 1
ATOM 1472 C C . ILE A 1 182 ? 12.262 20.636 3.050 1.00 69.31 182 ILE A C 1
ATOM 1474 O O . ILE A 1 182 ? 11.856 21.482 3.851 1.00 69.31 182 ILE A O 1
ATOM 1478 N N . LEU A 1 183 ? 11.523 19.594 2.669 1.00 73.25 183 LEU A N 1
ATOM 1479 C CA . LEU A 1 183 ? 10.276 19.217 3.330 1.00 73.25 183 LEU A CA 1
ATOM 1480 C C . LEU A 1 183 ? 10.584 18.077 4.295 1.00 73.25 183 LEU A C 1
ATOM 1482 O O . LEU A 1 183 ? 10.928 16.970 3.873 1.00 73.25 183 LEU A O 1
ATOM 1486 N N . LYS A 1 184 ? 10.470 18.361 5.593 1.00 79.00 184 LYS A N 1
ATOM 1487 C CA . LYS A 1 184 ? 10.750 17.404 6.658 1.00 79.00 184 LYS A CA 1
ATOM 1488 C C . LYS A 1 184 ? 9.453 16.923 7.288 1.00 79.00 184 LYS A C 1
ATOM 1490 O O . LYS A 1 184 ? 8.689 17.711 7.841 1.00 79.00 184 LYS A O 1
ATOM 1495 N N . VAL A 1 185 ? 9.202 15.620 7.231 1.00 81.12 185 VAL A N 1
ATOM 1496 C CA . VAL A 1 185 ? 8.032 15.023 7.890 1.00 81.12 185 VAL A CA 1
ATOM 1497 C C . VAL A 1 185 ? 8.347 14.883 9.375 1.00 81.12 185 VAL A C 1
ATOM 1499 O O . VAL A 1 185 ? 9.281 14.176 9.753 1.00 81.12 185 VAL A O 1
ATOM 1502 N N . LYS A 1 186 ? 7.591 15.600 10.210 1.00 84.75 186 LYS A N 1
ATOM 1503 C CA . LYS A 1 186 ? 7.761 15.620 11.670 1.00 84.75 186 LYS A CA 1
ATOM 1504 C C . LYS A 1 186 ? 6.912 14.552 12.329 1.00 84.75 186 LYS A C 1
ATOM 1506 O O . LYS A 1 186 ? 7.419 13.775 13.128 1.00 84.75 186 LYS A O 1
ATOM 1511 N N . ASN A 1 187 ? 5.634 14.519 11.964 1.00 86.50 187 ASN A N 1
ATOM 1512 C CA . ASN A 1 187 ? 4.646 13.641 12.570 1.00 86.50 187 ASN A CA 1
ATOM 1513 C C . ASN A 1 187 ? 3.818 12.977 11.478 1.00 86.50 187 ASN A C 1
ATOM 1515 O O . ASN A 1 187 ? 3.278 13.655 10.609 1.00 86.50 187 ASN A O 1
ATOM 1519 N N . LEU A 1 188 ? 3.706 11.654 11.540 1.00 85.25 188 LEU A N 1
ATOM 1520 C CA . LEU A 1 188 ? 2.848 10.858 10.674 1.00 85.25 188 LEU A CA 1
ATOM 1521 C C . LEU A 1 188 ? 2.134 9.825 11.539 1.00 85.25 188 LEU A C 1
ATOM 1523 O O . LEU A 1 188 ? 2.772 9.114 12.314 1.00 85.25 188 LEU A O 1
ATOM 1527 N N . ALA A 1 189 ? 0.817 9.758 11.407 1.00 83.75 189 ALA A N 1
ATOM 1528 C CA . ALA A 1 189 ? 0.038 8.649 11.930 1.00 83.75 189 ALA A CA 1
ATOM 1529 C C . ALA A 1 189 ? -0.957 8.194 10.874 1.00 83.75 189 ALA A C 1
ATOM 1531 O O . ALA A 1 189 ? -1.584 9.008 10.189 1.00 83.75 189 ALA A O 1
ATOM 1532 N N . THR A 1 190 ? -1.103 6.885 10.766 1.00 79.88 190 THR A N 1
ATOM 1533 C CA . THR A 1 190 ? -1.947 6.216 9.789 1.00 79.88 190 THR A CA 1
ATOM 1534 C C . THR A 1 190 ? -2.808 5.197 10.521 1.00 79.88 190 THR A C 1
ATOM 1536 O O . THR A 1 190 ? -2.417 4.646 11.548 1.00 79.88 190 THR A O 1
ATOM 1539 N N . SER A 1 191 ? -4.027 4.992 10.034 1.00 73.69 191 SER A N 1
ATOM 1540 C CA . SER A 1 191 ? -4.844 3.867 10.486 1.00 73.69 191 SER A CA 1
ATOM 1541 C C . SER A 1 191 ? -4.185 2.554 10.057 1.00 73.69 191 SER A C 1
ATOM 1543 O O . SER A 1 191 ? -3.497 2.500 9.038 1.00 73.69 191 SER A O 1
ATOM 1545 N N . SER A 1 192 ? -4.373 1.497 10.847 1.00 57.94 192 SER A N 1
ATOM 1546 C CA . SER A 1 192 ? -3.775 0.184 10.585 1.00 57.94 192 SER A CA 1
ATOM 1547 C C . SER A 1 192 ? -4.072 -0.305 9.165 1.00 57.94 192 SER A C 1
ATOM 1549 O O . SER A 1 192 ? -5.223 -0.252 8.727 1.00 57.94 192 SER A O 1
ATOM 1551 N N . GLY A 1 193 ? -3.056 -0.833 8.479 1.00 50.88 193 GLY A N 1
ATOM 1552 C CA . GLY A 1 193 ? -3.202 -1.367 7.123 1.00 50.88 193 GLY A CA 1
ATOM 1553 C C . GLY A 1 193 ? -2.947 -0.358 6.000 1.00 50.88 193 GLY A C 1
ATOM 1554 O O . GLY A 1 193 ? -3.317 -0.614 4.855 1.00 50.88 193 GLY A O 1
ATOM 1555 N N . LEU A 1 194 ? -2.381 0.808 6.319 1.00 59.09 194 LEU A N 1
ATOM 1556 C CA . LEU A 1 194 ? -2.009 1.824 5.345 1.00 59.09 194 LEU A CA 1
ATOM 1557 C C . LEU A 1 194 ? -0.489 1.825 5.104 1.00 59.09 194 LEU A C 1
ATOM 1559 O O . LEU A 1 194 ? 0.287 1.896 6.051 1.00 59.09 194 LEU A O 1
ATOM 1563 N N . ASN A 1 195 ? -0.059 1.791 3.837 1.00 59.16 195 ASN A N 1
ATOM 1564 C CA . ASN A 1 195 ? 1.353 1.910 3.468 1.00 59.16 195 ASN A CA 1
ATOM 1565 C C . ASN A 1 195 ? 1.825 3.370 3.583 1.00 59.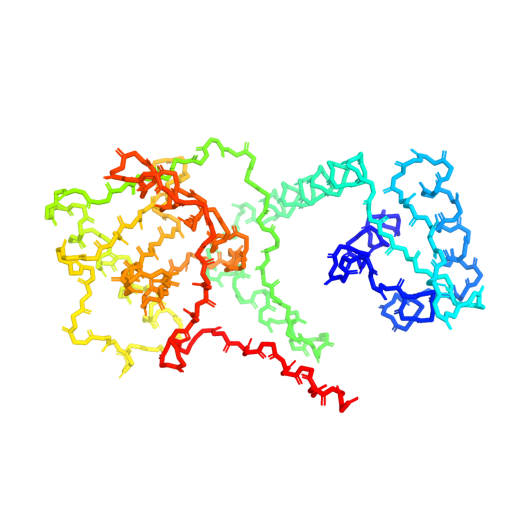16 195 ASN A C 1
ATOM 1567 O O . ASN A 1 195 ? 1.449 4.236 2.781 1.00 59.16 195 ASN A O 1
ATOM 1571 N N . ASP A 1 196 ? 2.698 3.613 4.558 1.00 60.94 196 ASP A N 1
ATOM 1572 C CA . ASP A 1 196 ? 3.244 4.930 4.875 1.00 60.94 196 ASP A CA 1
ATOM 1573 C C . ASP A 1 196 ? 3.988 5.575 3.694 1.00 60.94 196 ASP A C 1
ATOM 1575 O O . ASP A 1 196 ? 3.903 6.789 3.527 1.00 60.94 196 ASP A O 1
ATOM 1579 N N . HIS A 1 197 ? 4.647 4.802 2.819 1.00 55.28 197 HIS A N 1
ATOM 1580 C CA . HIS A 1 197 ? 5.415 5.339 1.687 1.00 55.28 197 HIS A CA 1
ATOM 1581 C C . HIS A 1 197 ? 4.513 5.999 0.639 1.00 55.28 197 HIS A C 1
ATOM 1583 O O . HIS A 1 197 ? 4.769 7.124 0.203 1.00 55.28 197 HIS A O 1
ATOM 1589 N N . LYS A 1 198 ? 3.421 5.330 0.239 1.00 59.28 198 LYS A N 1
ATOM 1590 C CA . LYS A 1 198 ? 2.517 5.886 -0.781 1.00 59.28 198 LYS A CA 1
ATOM 1591 C C . LYS A 1 198 ? 1.741 7.091 -0.257 1.00 59.28 198 LYS A C 1
ATOM 1593 O O . LYS A 1 198 ? 1.469 8.033 -1.001 1.00 59.28 198 LYS A O 1
ATOM 1598 N N . LEU A 1 199 ? 1.416 7.071 1.032 1.00 68.06 199 LEU A N 1
ATOM 1599 C CA . LEU A 1 199 ? 0.813 8.202 1.721 1.00 68.06 199 LEU A CA 1
ATOM 1600 C C . LEU A 1 199 ? 1.761 9.396 1.805 1.00 68.06 199 LEU A C 1
ATOM 1602 O O . LEU A 1 199 ? 1.336 10.522 1.547 1.00 68.06 199 LEU A O 1
ATOM 1606 N N . LEU A 1 200 ? 3.039 9.152 2.100 1.00 65.75 200 LEU A N 1
ATOM 1607 C CA . LEU A 1 200 ? 4.066 10.188 2.125 1.00 65.75 200 LEU A CA 1
ATOM 1608 C C . LEU A 1 200 ? 4.162 10.899 0.773 1.00 65.75 200 LEU A C 1
ATOM 1610 O O . LEU A 1 200 ? 4.114 12.126 0.730 1.00 65.75 200 LEU A O 1
ATOM 1614 N N . GLU A 1 201 ? 4.226 10.141 -0.327 1.00 64.50 201 GLU A N 1
ATOM 1615 C CA . GLU A 1 201 ? 4.250 10.701 -1.685 1.00 64.50 201 GLU A CA 1
ATOM 1616 C C . GLU A 1 201 ? 3.050 11.621 -1.941 1.00 64.50 201 GLU A C 1
ATOM 1618 O O . GLU A 1 201 ? 3.216 12.723 -2.464 1.00 64.50 201 GLU A O 1
ATOM 1623 N N . LEU A 1 202 ? 1.846 11.203 -1.538 1.00 68.25 202 LEU A N 1
ATOM 1624 C CA . LEU A 1 202 ? 0.623 11.981 -1.741 1.00 68.25 202 LEU A CA 1
ATOM 1625 C C . LEU A 1 202 ? 0.596 13.273 -0.916 1.00 68.25 202 LEU A C 1
ATOM 1627 O O . LEU A 1 202 ? 0.206 14.324 -1.437 1.00 68.25 202 LEU A O 1
ATOM 1631 N N . PHE A 1 203 ? 1.021 13.211 0.350 1.00 73.94 203 PHE A N 1
ATOM 1632 C CA . PHE A 1 203 ? 1.137 14.393 1.204 1.00 73.94 203 PHE A CA 1
ATOM 1633 C C . PHE A 1 203 ? 2.195 15.365 0.678 1.00 73.94 203 PHE A C 1
ATOM 1635 O O . PHE A 1 203 ? 1.951 16.569 0.629 1.00 73.94 203 PHE A O 1
ATOM 1642 N N . ILE A 1 204 ? 3.342 14.855 0.226 1.00 67.94 204 ILE A N 1
ATOM 1643 C CA . ILE A 1 204 ? 4.431 15.669 -0.323 1.00 67.94 204 ILE A CA 1
ATOM 1644 C C . ILE A 1 204 ? 4.021 16.315 -1.646 1.00 67.94 204 ILE A C 1
ATOM 1646 O O . ILE A 1 204 ? 4.313 17.493 -1.861 1.00 67.94 204 ILE A O 1
ATOM 1650 N N . GLN A 1 205 ? 3.317 15.589 -2.517 1.00 67.75 205 GLN A N 1
ATOM 1651 C CA . GLN A 1 205 ? 2.790 16.138 -3.764 1.00 67.75 205 GLN A CA 1
ATOM 1652 C C . GLN A 1 205 ? 1.828 17.303 -3.487 1.00 67.75 205 GLN A C 1
ATOM 1654 O O . GLN A 1 205 ? 1.974 18.3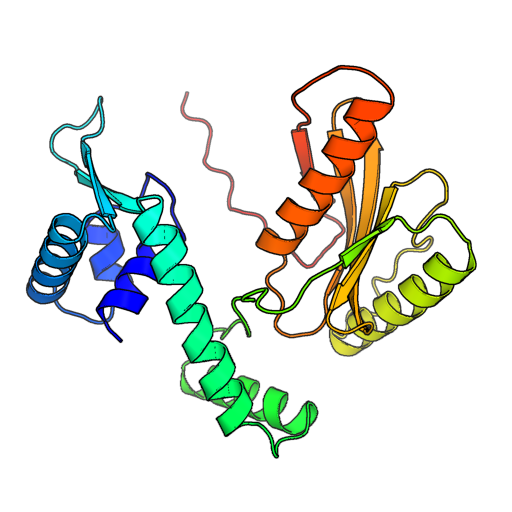63 -4.095 1.00 67.75 205 GLN A O 1
ATOM 1659 N N . HIS A 1 206 ? 0.908 17.151 -2.527 1.00 69.56 206 HIS A N 1
ATOM 1660 C CA . HIS A 1 206 ? -0.002 18.229 -2.121 1.00 69.56 206 HIS A CA 1
ATOM 1661 C C . HIS A 1 206 ? 0.734 19.409 -1.476 1.00 69.56 206 HIS A C 1
ATOM 1663 O O . HIS A 1 206 ? 0.447 20.563 -1.792 1.00 69.56 206 HIS A O 1
ATOM 1669 N N . ALA A 1 207 ? 1.712 19.141 -0.607 1.00 67.88 207 ALA A N 1
ATOM 1670 C CA . ALA A 1 207 ? 2.521 20.185 0.016 1.00 67.88 207 ALA A CA 1
ATOM 1671 C C . ALA A 1 207 ? 3.329 20.977 -1.024 1.00 67.88 207 ALA A C 1
ATOM 1673 O O . ALA A 1 207 ? 3.416 22.201 -0.943 1.00 67.88 207 ALA A O 1
ATOM 1674 N N . SER A 1 208 ? 3.872 20.288 -2.029 1.00 65.75 208 SER A N 1
ATOM 1675 C CA . SER A 1 208 ? 4.654 20.885 -3.114 1.00 65.75 208 SER A CA 1
ATOM 1676 C C . SER A 1 208 ? 3.785 21.702 -4.076 1.00 65.75 208 SER A C 1
ATOM 1678 O O . SER A 1 208 ? 4.188 22.794 -4.469 1.00 65.75 208 SER A O 1
ATOM 1680 N N . GLN A 1 209 ? 2.577 21.232 -4.410 1.00 65.19 209 GLN A N 1
ATOM 1681 C CA . GLN A 1 209 ? 1.603 21.994 -5.207 1.00 65.19 209 GLN A CA 1
ATOM 1682 C C . GLN A 1 209 ? 1.206 23.304 -4.513 1.00 65.19 209 GLN A C 1
ATOM 1684 O O . GLN A 1 209 ? 1.213 24.355 -5.147 1.00 65.19 209 GLN A O 1
ATOM 1689 N N . GLN A 1 210 ? 0.973 23.276 -3.198 1.00 62.41 210 GLN A N 1
ATOM 1690 C CA . GLN A 1 210 ? 0.672 24.492 -2.431 1.00 62.41 210 GLN A CA 1
ATOM 1691 C C . GLN A 1 210 ? 1.889 25.406 -2.233 1.00 62.41 210 GLN A C 1
ATOM 1693 O O . GLN A 1 210 ? 1.745 26.624 -2.154 1.00 62.41 210 GLN A O 1
ATOM 1698 N N . ALA A 1 211 ? 3.101 24.851 -2.149 1.00 54.38 211 ALA A N 1
ATOM 1699 C CA . ALA A 1 211 ? 4.320 25.653 -2.084 1.00 54.38 211 ALA A CA 1
ATOM 1700 C C . ALA A 1 211 ? 4.591 26.393 -3.407 1.00 54.38 211 ALA A C 1
ATOM 1702 O O . ALA A 1 211 ? 5.062 27.530 -3.372 1.00 54.38 211 ALA A O 1
ATOM 1703 N N . ALA A 1 212 ? 4.255 25.776 -4.547 1.00 47.75 212 ALA A N 1
ATOM 1704 C CA . ALA A 1 212 ? 4.394 26.364 -5.879 1.00 47.75 212 ALA A CA 1
ATOM 1705 C C . ALA A 1 212 ? 3.408 27.518 -6.145 1.00 47.75 212 ALA A C 1
ATOM 1707 O O . ALA A 1 212 ? 3.740 28.422 -6.908 1.00 47.75 212 ALA A O 1
ATOM 1708 N N . GLU A 1 213 ? 2.246 27.541 -5.480 1.00 44.38 213 GLU A N 1
ATOM 1709 C CA . GLU A 1 213 ? 1.299 28.670 -5.523 1.00 44.38 213 GLU A CA 1
ATOM 1710 C C . GLU A 1 213 ? 1.799 29.9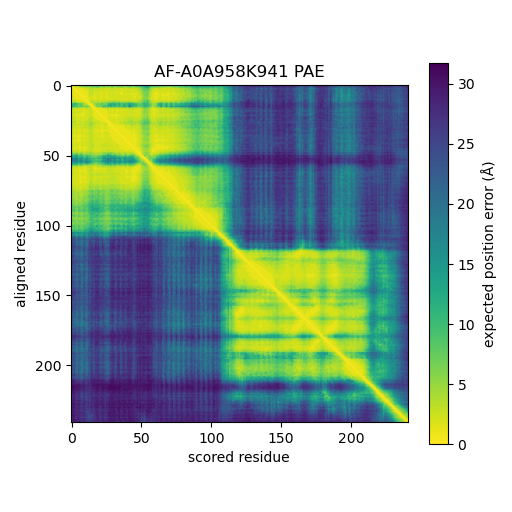13 -4.761 1.00 44.38 213 GLU A C 1
ATOM 1712 O O . GLU A 1 213 ? 1.301 31.011 -4.993 1.00 44.38 213 GLU A O 1
ATOM 1717 N N . ILE A 1 214 ? 2.800 29.769 -3.880 1.00 41.50 214 ILE A N 1
ATOM 1718 C CA . ILE A 1 214 ? 3.306 30.864 -3.028 1.00 41.50 214 ILE A CA 1
ATOM 1719 C C . ILE A 1 214 ? 4.688 31.377 -3.467 1.00 41.50 214 ILE A C 1
ATOM 1721 O O . ILE A 1 214 ? 5.052 32.484 -3.092 1.00 41.50 214 ILE A O 1
ATOM 1725 N N . ASN A 1 215 ? 5.451 30.639 -4.279 1.00 33.22 215 ASN A N 1
ATOM 1726 C CA . ASN A 1 215 ? 6.568 31.152 -5.087 1.00 33.22 215 ASN A CA 1
ATOM 1727 C C . ASN A 1 215 ? 7.088 30.038 -6.009 1.00 33.22 215 ASN A C 1
ATOM 1729 O O . ASN A 1 215 ? 7.301 28.907 -5.569 1.00 33.22 215 ASN A O 1
ATOM 1733 N N . SER A 1 216 ? 7.336 30.370 -7.278 1.00 43.06 216 SER A N 1
ATOM 1734 C CA . SER A 1 216 ? 7.926 29.475 -8.279 1.00 43.06 216 SER A CA 1
ATOM 1735 C C . SER A 1 216 ? 9.230 28.862 -7.764 1.00 43.06 216 SER A C 1
ATOM 1737 O O . SER A 1 216 ? 10.142 29.636 -7.510 1.00 43.06 216 SER A O 1
ATOM 1739 N N . ILE A 1 217 ? 9.344 27.535 -7.627 1.00 32.16 217 ILE A N 1
ATOM 1740 C CA . ILE A 1 217 ? 10.598 26.751 -7.695 1.00 32.16 217 ILE A CA 1
ATOM 1741 C C . ILE A 1 217 ? 10.242 25.257 -7.584 1.00 32.16 217 ILE A C 1
ATOM 1743 O O . ILE A 1 217 ? 9.607 24.808 -6.633 1.00 32.16 217 ILE A O 1
ATOM 1747 N N . SER A 1 218 ? 10.698 24.486 -8.566 1.00 32.72 218 SER A N 1
ATOM 1748 C CA . SER A 1 218 ? 10.728 23.023 -8.587 1.00 32.72 218 SER A CA 1
ATOM 1749 C C . SER A 1 218 ? 11.979 22.477 -7.877 1.00 32.72 218 SER A C 1
ATOM 1751 O O . SER A 1 218 ? 13.056 23.057 -8.021 1.00 32.72 218 SER A O 1
ATOM 1753 N N . ASN A 1 219 ? 11.828 21.324 -7.209 1.00 37.66 219 ASN A N 1
ATOM 1754 C CA . ASN A 1 219 ? 12.829 20.490 -6.507 1.00 37.66 219 ASN A CA 1
ATOM 1755 C C . ASN A 1 219 ? 13.001 20.788 -5.005 1.00 37.66 219 ASN A C 1
ATOM 1757 O O . ASN A 1 219 ? 13.805 21.633 -4.614 1.00 37.66 219 ASN A O 1
ATOM 1761 N N . PHE A 1 220 ? 12.270 20.032 -4.177 1.00 36.78 220 PHE A N 1
ATOM 1762 C CA . PHE A 1 220 ? 12.500 19.912 -2.734 1.00 36.78 220 PHE A CA 1
ATOM 1763 C C . PHE A 1 220 ? 13.188 18.575 -2.427 1.00 36.78 220 PHE A C 1
ATOM 1765 O O . PHE A 1 220 ? 12.798 17.546 -2.982 1.00 36.78 220 PHE A O 1
ATOM 1772 N N . GLU A 1 221 ? 14.181 18.581 -1.538 1.00 37.66 221 GLU A N 1
ATOM 1773 C CA . GLU A 1 221 ? 14.750 17.355 -0.960 1.00 37.66 221 GLU A CA 1
ATOM 1774 C C . GLU A 1 221 ? 13.912 16.915 0.251 1.00 37.66 221 GLU A C 1
ATOM 1776 O O . GLU A 1 221 ? 13.406 17.745 1.010 1.00 37.66 221 GLU A O 1
ATOM 1781 N N . ILE A 1 222 ? 13.722 15.604 0.415 1.00 39.16 222 ILE A N 1
ATOM 1782 C CA . ILE A 1 222 ? 12.856 15.027 1.452 1.00 39.16 222 ILE A CA 1
ATOM 1783 C C . ILE A 1 222 ? 13.738 14.374 2.508 1.00 39.16 222 ILE A C 1
ATOM 1785 O O . ILE A 1 222 ? 14.564 13.521 2.191 1.00 39.16 222 ILE A O 1
ATOM 1789 N N . THR A 1 223 ? 13.530 14.732 3.772 1.00 37.69 223 THR A N 1
ATOM 1790 C CA . THR A 1 223 ? 14.175 14.059 4.905 1.00 37.69 223 THR A CA 1
ATOM 1791 C C . THR A 1 223 ? 13.136 13.650 5.941 1.00 37.69 223 THR A C 1
ATOM 1793 O O . THR A 1 223 ? 12.238 14.412 6.296 1.00 37.69 223 THR A O 1
ATOM 1796 N N . LEU A 1 224 ? 13.243 12.413 6.420 1.00 42.94 224 LEU A N 1
ATOM 1797 C CA . LEU A 1 224 ? 12.464 11.920 7.552 1.00 42.94 224 LEU A CA 1
ATOM 1798 C C . LEU A 1 224 ? 13.195 12.302 8.839 1.00 42.94 224 LEU A C 1
ATOM 1800 O O . LEU A 1 224 ? 14.419 12.177 8.912 1.00 42.94 224 LEU A O 1
ATOM 1804 N N . ASP A 1 225 ? 12.470 12.767 9.858 1.00 41.75 225 ASP A N 1
ATOM 1805 C CA . ASP A 1 225 ? 13.079 12.946 11.174 1.00 41.75 225 ASP A CA 1
ATOM 1806 C C . ASP A 1 225 ? 13.465 11.569 11.747 1.00 41.75 225 ASP A C 1
ATOM 1808 O O . ASP A 1 225 ? 12.580 10.728 11.907 1.00 41.75 225 ASP A O 1
ATOM 1812 N N . PRO A 1 226 ? 14.733 11.298 12.097 1.00 34.81 226 PRO A N 1
ATOM 1813 C CA . PRO A 1 226 ? 15.118 10.027 12.713 1.00 34.81 226 PRO A CA 1
ATOM 1814 C C . PRO A 1 226 ? 14.444 9.770 14.075 1.00 34.81 226 PRO A C 1
ATOM 1816 O O . PRO A 1 226 ? 14.450 8.632 14.550 1.00 34.81 226 PRO A O 1
ATOM 1819 N N . GLN A 1 227 ? 13.836 10.785 14.704 1.00 36.62 227 GLN A N 1
ATOM 1820 C CA . GLN A 1 227 ? 12.996 10.603 15.894 1.00 36.62 227 GLN A CA 1
ATOM 1821 C C . GLN A 1 227 ? 11.540 10.217 15.578 1.00 36.62 227 GLN A C 1
ATOM 1823 O O . GLN A 1 227 ? 10.836 9.742 16.469 1.00 36.62 227 GLN A O 1
ATOM 1828 N N . SER A 1 228 ? 11.103 10.306 14.315 1.00 39.56 228 SER A N 1
ATOM 1829 C CA . SER A 1 228 ? 9.837 9.733 13.839 1.00 39.56 228 SER A CA 1
ATOM 1830 C C . SER A 1 228 ? 9.974 8.208 13.699 1.00 39.56 228 SER A C 1
ATOM 1832 O O . SER A 1 228 ? 10.075 7.637 12.614 1.00 39.56 228 SER A O 1
ATOM 1834 N N . LYS A 1 229 ? 10.064 7.500 14.832 1.00 32.53 229 LYS A N 1
ATOM 1835 C CA . LYS A 1 229 ? 10.241 6.038 14.864 1.00 32.53 229 LYS A CA 1
ATOM 1836 C C . LYS A 1 229 ? 8.957 5.302 14.462 1.00 32.53 229 LYS A C 1
ATOM 1838 O O . LYS A 1 229 ? 8.266 4.704 15.285 1.00 32.53 229 LYS A O 1
ATOM 1843 N N . GLY A 1 230 ? 8.670 5.322 13.168 1.00 32.16 230 GLY A N 1
ATOM 1844 C CA . GLY A 1 230 ? 7.818 4.384 12.428 1.00 32.16 230 GLY A CA 1
ATOM 1845 C C . GLY A 1 230 ? 8.518 3.817 11.188 1.00 32.16 230 GLY A C 1
ATOM 1846 O O . GLY A 1 230 ? 8.081 2.810 10.652 1.00 32.16 230 GLY A O 1
ATOM 1847 N N . PHE A 1 231 ? 9.645 4.407 10.782 1.00 34.66 231 PHE A N 1
ATOM 1848 C CA . PHE A 1 231 ? 10.376 4.015 9.585 1.00 34.66 231 PHE A CA 1
ATOM 1849 C C . PHE A 1 231 ? 11.582 3.136 9.925 1.00 34.66 231 PHE A C 1
ATOM 1851 O O . PHE A 1 231 ? 12.492 3.561 10.640 1.00 34.66 231 PHE A O 1
ATOM 1858 N N . ALA A 1 232 ? 11.645 1.938 9.344 1.00 25.25 232 ALA A N 1
ATOM 1859 C CA . ALA A 1 232 ? 12.939 1.351 9.030 1.00 25.25 232 ALA A CA 1
ATOM 1860 C C . ALA A 1 232 ? 13.552 2.216 7.919 1.00 25.25 232 ALA A C 1
ATOM 1862 O O . ALA A 1 232 ? 13.002 2.313 6.823 1.00 25.25 232 ALA A O 1
ATOM 1863 N N . ALA A 1 233 ? 14.653 2.907 8.218 1.00 25.14 233 ALA A N 1
ATOM 1864 C CA . ALA A 1 233 ? 15.379 3.663 7.206 1.00 25.14 233 ALA A CA 1
ATOM 1865 C C . ALA A 1 233 ? 15.784 2.720 6.054 1.00 25.14 233 ALA A C 1
ATOM 1867 O O . ALA A 1 233 ? 16.255 1.609 6.328 1.00 25.14 233 ALA A O 1
ATOM 1868 N N . PRO A 1 234 ? 15.663 3.129 4.777 1.00 26.81 234 PRO A N 1
ATOM 1869 C CA . PRO A 1 234 ? 16.320 2.398 3.707 1.00 26.81 234 PRO A CA 1
ATOM 1870 C C . PRO A 1 234 ? 17.821 2.395 4.006 1.00 26.81 234 PRO A C 1
ATOM 1872 O O . PRO A 1 234 ? 18.419 3.447 4.241 1.00 26.81 234 PRO A O 1
ATOM 1875 N N . LYS A 1 235 ? 18.426 1.200 4.050 1.00 26.16 235 LYS A N 1
ATOM 1876 C CA . LYS A 1 235 ? 19.877 1.051 4.200 1.00 26.16 235 LYS A CA 1
ATOM 1877 C C . LYS A 1 235 ? 20.549 1.920 3.139 1.00 26.16 235 LYS A C 1
ATOM 1879 O O . LYS A 1 235 ? 20.296 1.747 1.947 1.00 26.16 235 LYS A O 1
ATOM 1884 N N . SER A 1 236 ? 21.370 2.863 3.587 1.00 29.73 236 SER A N 1
ATOM 1885 C CA . SER A 1 236 ? 22.178 3.706 2.718 1.00 29.73 236 SER A CA 1
ATOM 1886 C C . SER A 1 236 ? 23.005 2.823 1.783 1.00 29.73 236 SER A C 1
ATOM 1888 O O . SER A 1 236 ? 23.752 1.947 2.220 1.00 29.73 236 SER A O 1
ATOM 1890 N N . VAL A 1 237 ? 22.857 3.041 0.477 1.00 27.17 237 VAL A N 1
ATOM 1891 C CA . VAL A 1 237 ? 23.807 2.526 -0.509 1.00 27.17 237 VAL A CA 1
ATOM 1892 C C . VAL A 1 237 ? 25.120 3.279 -0.268 1.00 27.17 237 VAL A C 1
ATOM 1894 O O . VAL A 1 237 ? 25.092 4.513 -0.257 1.00 27.17 237 VAL A O 1
ATOM 1897 N N . PRO A 1 238 ? 26.255 2.599 -0.024 1.00 27.20 238 PRO A N 1
ATOM 1898 C CA . PRO A 1 238 ? 27.524 3.287 0.146 1.00 27.20 238 PRO A CA 1
ATOM 1899 C C . PRO A 1 238 ? 27.863 4.019 -1.152 1.00 27.20 238 PRO A C 1
ATOM 1901 O O . PRO A 1 238 ? 27.775 3.447 -2.240 1.00 27.20 238 PRO A O 1
ATOM 1904 N N . ALA A 1 239 ? 28.233 5.292 -1.021 1.00 29.36 239 ALA A N 1
ATOM 1905 C CA . ALA A 1 239 ? 28.777 6.074 -2.115 1.00 29.36 239 ALA A CA 1
ATOM 1906 C C . ALA A 1 239 ? 29.998 5.335 -2.679 1.00 29.36 239 ALA A C 1
ATOM 1908 O O . ALA A 1 239 ? 30.989 5.125 -1.981 1.00 29.36 239 ALA A O 1
ATOM 1909 N N . SER A 1 240 ? 29.898 4.879 -3.924 1.00 33.75 240 SER A N 1
ATOM 1910 C CA . SER A 1 240 ? 31.045 4.387 -4.675 1.00 33.75 240 SER A CA 1
ATOM 1911 C C . SER A 1 240 ? 31.923 5.577 -5.062 1.00 33.75 240 SER A C 1
ATOM 1913 O O . SER A 1 240 ? 31.414 6.512 -5.683 1.00 33.75 240 SER A O 1
ATOM 1915 N N . ASN A 1 241 ? 33.195 5.497 -4.655 1.00 33.19 241 ASN A N 1
ATOM 1916 C CA . ASN A 1 241 ? 34.314 6.394 -4.976 1.00 33.19 241 ASN A CA 1
ATOM 1917 C C . ASN A 1 241 ? 34.408 6.793 -6.452 1.00 33.19 241 ASN A C 1
ATOM 1919 O O . ASN A 1 241 ? 34.129 5.926 -7.314 1.00 33.19 241 ASN A O 1
#

Radius of gyration: 20.52 Å; Cα contacts (8 Å, |Δi|>4): 278; chains: 1; bounding box: 52×54×50 Å

Foldseek 3Di:
DVLLLLLVQQAVDAPDDFLVNSCVPDPDHSVVSVVSVVVCVVVQQKDWDADPVGNPTIGIHGDPNVVVVNLVVLVVVVVVVCVVCVVPDPVRVVVVQVVVCVVVVHNDQAAPDNPPADKDKDWDPDPVSQVVQVVQQCVQCVVVVNNVLDDPDGPDNQWGKIFIDGPNDTFKIWTWDDDPLATETDGIGGDGRYDPVVVVVVSVVVVVVVVCVVDDDDDGHYDYDPSRPPDPDDPDDDDDD